Protein AF-A0A2G6MRF0-F1 (afdb_monomer_lite)

pLDDT: mean 85.62, std 12.78, range [35.78, 98.12]

Radius of gyration: 29.34 Å; chains: 1; bounding box: 71×37×91 Å

Structure (mmCIF, N/CA/C/O backbone):
data_AF-A0A2G6MRF0-F1
#
_entry.id   AF-A0A2G6MRF0-F1
#
loop_
_atom_site.group_PDB
_atom_site.id
_atom_site.type_symbol
_atom_site.label_atom_id
_atom_site.label_alt_id
_atom_site.label_comp_id
_atom_site.label_asym_id
_atom_site.label_entity_id
_atom_site.label_seq_id
_atom_site.pdbx_PDB_ins_code
_atom_site.Cartn_x
_atom_site.Cartn_y
_atom_site.Cartn_z
_atom_site.occupancy
_atom_site.B_iso_or_equiv
_atom_site.auth_seq_id
_atom_site.auth_comp_id
_atom_site.auth_asym_id
_atom_site.auth_atom_id
_atom_site.pdbx_PDB_model_num
ATOM 1 N N . MET A 1 1 ? -22.366 -4.037 50.454 1.00 80.75 1 MET A N 1
ATOM 2 C CA . MET A 1 1 ? -21.322 -3.263 49.737 1.00 80.75 1 MET A CA 1
ATOM 3 C C . MET A 1 1 ? -21.565 -3.402 48.239 1.00 80.75 1 MET A C 1
ATOM 5 O O . MET A 1 1 ? -22.188 -4.383 47.848 1.00 80.75 1 MET A O 1
ATOM 9 N N . ALA A 1 2 ? -21.132 -2.447 47.416 1.00 81.25 2 ALA A N 1
ATOM 10 C CA . ALA A 1 2 ? -21.291 -2.509 45.959 1.00 81.25 2 ALA A CA 1
ATOM 11 C C . ALA A 1 2 ? -20.055 -3.117 45.277 1.00 81.25 2 ALA A C 1
ATOM 13 O O . ALA A 1 2 ? -18.921 -2.889 45.701 1.00 81.25 2 ALA A O 1
ATOM 14 N N . GLN A 1 3 ? -20.247 -3.827 44.166 1.00 82.31 3 GLN A N 1
ATOM 15 C CA . GLN A 1 3 ? -19.133 -4.134 43.271 1.00 82.31 3 GLN A CA 1
ATOM 16 C C . GLN A 1 3 ? -18.572 -2.823 42.686 1.00 82.31 3 GLN A C 1
ATOM 18 O O . GLN A 1 3 ? -19.332 -1.921 42.335 1.00 82.31 3 GLN A O 1
ATOM 23 N N . THR A 1 4 ? -17.248 -2.707 42.548 1.00 79.94 4 THR A N 1
ATOM 24 C CA . THR A 1 4 ? -16.567 -1.466 42.114 1.00 79.94 4 THR A CA 1
ATOM 25 C C . THR A 1 4 ? -16.977 -0.978 40.716 1.00 79.94 4 THR A C 1
ATOM 27 O O . THR A 1 4 ? -16.799 0.199 40.388 1.00 79.94 4 THR A O 1
ATOM 30 N N . THR A 1 5 ? -17.547 -1.871 39.903 1.00 76.94 5 THR A N 1
ATOM 31 C CA . THR A 1 5 ? -18.027 -1.649 38.531 1.00 76.94 5 THR A CA 1
ATOM 32 C C . THR A 1 5 ? -19.555 -1.531 38.420 1.00 76.94 5 THR A C 1
ATOM 34 O O . THR A 1 5 ? -20.075 -1.478 37.306 1.00 76.94 5 THR A O 1
ATOM 37 N N . GLN A 1 6 ? -20.288 -1.494 39.539 1.00 82.50 6 GLN A N 1
ATOM 38 C CA . GLN A 1 6 ? -21.752 -1.578 39.549 1.00 82.50 6 GLN A CA 1
ATOM 39 C C . GLN A 1 6 ? -22.461 -0.351 38.942 1.00 82.50 6 GLN A C 1
ATOM 41 O O . GLN A 1 6 ? -21.923 0.759 38.877 1.00 82.50 6 GLN A O 1
ATOM 46 N N . ASN A 1 7 ? -23.707 -0.549 38.504 1.00 80.06 7 ASN A N 1
ATOM 47 C CA . ASN A 1 7 ? -24.605 0.513 38.061 1.00 80.06 7 ASN A CA 1
ATOM 48 C C . ASN A 1 7 ? -24.954 1.482 39.184 1.00 80.06 7 ASN A C 1
ATOM 50 O O . ASN A 1 7 ? -25.578 1.077 40.160 1.00 80.06 7 ASN A O 1
ATOM 54 N N . LYS A 1 8 ? -24.722 2.779 38.978 1.00 79.06 8 LYS A N 1
ATOM 55 C CA . LYS A 1 8 ? -25.188 3.808 39.907 1.00 79.06 8 LYS A CA 1
ATOM 56 C C . LYS A 1 8 ? -26.718 3.891 40.056 1.00 79.06 8 LYS A C 1
ATOM 58 O O . LYS A 1 8 ? -27.199 4.011 41.176 1.00 79.06 8 LYS A O 1
ATOM 63 N N . THR A 1 9 ? -27.488 3.838 38.971 1.00 80.50 9 THR A N 1
ATOM 64 C CA . THR A 1 9 ? -28.957 3.960 38.997 1.00 80.50 9 THR A CA 1
ATOM 65 C C . THR A 1 9 ? -29.615 2.781 39.714 1.00 80.50 9 THR A C 1
ATOM 67 O O . THR A 1 9 ? -30.366 3.003 40.657 1.00 80.50 9 THR A O 1
ATOM 70 N N . GLU A 1 10 ? -29.290 1.539 39.337 1.00 83.31 10 GLU A N 1
ATOM 71 C CA . GLU A 1 10 ? -29.792 0.346 40.044 1.00 83.31 10 GLU A CA 1
ATOM 72 C C . GLU A 1 10 ? -29.285 0.311 41.488 1.00 83.31 10 GLU A C 1
ATOM 74 O O . GLU A 1 10 ? -30.055 0.017 42.394 1.00 83.31 10 GLU A O 1
ATOM 79 N N . TYR A 1 11 ? -28.020 0.668 41.745 1.00 86.31 11 TYR A N 1
ATOM 80 C CA . TYR A 1 11 ? -27.512 0.729 43.115 1.00 86.31 11 TYR A CA 1
ATOM 81 C C . TYR A 1 11 ? -28.286 1.738 43.971 1.00 86.31 11 TYR A C 1
ATOM 83 O O . TYR A 1 11 ? -28.600 1.446 45.121 1.00 86.31 11 TYR A O 1
ATOM 91 N N . ASN A 1 12 ? -28.654 2.895 43.414 1.00 85.69 12 ASN A N 1
ATOM 92 C CA . ASN A 1 12 ? -29.485 3.874 44.111 1.00 85.69 12 ASN A CA 1
ATOM 93 C C . ASN A 1 12 ? -30.902 3.346 44.382 1.00 85.69 12 ASN A C 1
ATOM 95 O O . ASN A 1 12 ? -31.426 3.586 45.467 1.00 85.69 12 ASN A O 1
ATOM 99 N N . GLN A 1 13 ? -31.496 2.604 43.442 1.00 88.12 13 GLN A N 1
ATOM 100 C CA . GLN A 1 13 ? -32.795 1.948 43.640 1.00 88.12 13 GLN A CA 1
ATOM 101 C C . GLN A 1 13 ? -32.721 0.893 44.754 1.00 88.12 13 GLN A C 1
ATOM 103 O O . GLN A 1 13 ? -33.554 0.896 45.658 1.00 88.12 13 GLN A O 1
ATOM 108 N N . ILE A 1 14 ? -31.681 0.053 44.750 1.00 88.31 14 ILE A N 1
ATOM 109 C CA . ILE A 1 14 ? -31.435 -0.948 45.800 1.00 88.31 14 ILE A CA 1
ATOM 110 C C . ILE A 1 14 ? -31.201 -0.258 47.147 1.00 88.31 14 ILE A C 1
ATOM 112 O O . ILE A 1 14 ? -31.786 -0.652 48.149 1.00 88.31 14 ILE A O 1
ATOM 116 N N . LYS A 1 15 ? -30.404 0.816 47.180 1.00 88.31 15 LYS A N 1
ATOM 117 C CA . LYS A 1 15 ? -30.151 1.600 48.396 1.00 88.31 15 LYS A CA 1
ATOM 118 C C . LYS A 1 15 ? -31.444 2.189 48.968 1.00 88.31 15 LYS A C 1
ATOM 120 O O . LYS A 1 15 ? -31.650 2.114 50.176 1.00 88.31 15 LYS A O 1
ATOM 125 N N . GLN A 1 16 ? -32.314 2.746 48.122 1.00 88.25 16 GLN A N 1
ATOM 126 C CA . GLN A 1 16 ? -33.627 3.247 48.544 1.00 88.25 16 GLN A CA 1
ATOM 127 C C . GLN A 1 16 ? -34.527 2.124 49.066 1.00 88.25 16 GLN A C 1
ATOM 129 O O . GLN A 1 16 ? -35.199 2.305 50.079 1.00 88.25 16 GLN A O 1
ATOM 134 N N . TRP A 1 17 ? -34.526 0.965 48.405 1.00 90.88 17 TRP A N 1
ATOM 135 C CA . TRP A 1 17 ? -35.289 -0.196 48.851 1.00 90.88 17 TRP A CA 1
ATOM 136 C C . TRP A 1 17 ? -34.796 -0.718 50.209 1.00 90.88 17 TRP A C 1
ATOM 138 O O . TRP A 1 17 ? -35.616 -0.938 51.098 1.00 90.88 17 TRP A O 1
ATOM 148 N N . CYS A 1 18 ? -33.478 -0.838 50.408 1.00 88.81 18 CYS A N 1
ATOM 149 C CA . CYS A 1 18 ? -32.883 -1.251 51.682 1.00 88.81 18 CYS A CA 1
ATOM 150 C C . CYS A 1 18 ? -33.215 -0.270 52.810 1.00 88.81 18 CYS A C 1
ATOM 152 O O . CYS A 1 18 ? -33.552 -0.710 53.902 1.00 88.81 18 CYS A O 1
ATOM 154 N N . GLY A 1 19 ? -33.188 1.040 52.542 1.00 85.81 19 GLY A N 1
ATOM 155 C CA . GLY A 1 19 ? -33.570 2.046 53.537 1.00 85.81 19 GLY A CA 1
ATOM 156 C C . GLY A 1 19 ? -35.026 1.930 53.997 1.00 85.81 19 GLY A C 1
ATOM 157 O O . GLY A 1 19 ? -35.323 2.258 55.134 1.00 85.81 19 GLY A O 1
ATOM 158 N N . LYS A 1 20 ? -35.926 1.430 53.138 1.00 89.38 20 LYS A N 1
ATOM 159 C CA . LYS A 1 20 ? -37.345 1.234 53.477 1.00 89.38 20 LYS A CA 1
ATOM 160 C C . LYS A 1 20 ? -37.653 -0.125 54.110 1.00 89.38 20 LYS A C 1
ATOM 162 O O . LYS A 1 20 ? -38.569 -0.209 54.915 1.00 89.38 20 LYS A O 1
ATOM 167 N N . ASN A 1 21 ? -36.948 -1.185 53.711 1.00 91.25 21 ASN A N 1
ATOM 168 C CA . ASN A 1 21 ? -37.336 -2.569 54.028 1.00 91.25 21 ASN A CA 1
ATOM 169 C C . ASN A 1 21 ? -36.324 -3.315 54.910 1.00 91.25 21 ASN A C 1
ATOM 171 O O . ASN A 1 21 ? -36.621 -4.405 55.389 1.00 91.25 21 ASN A O 1
ATOM 175 N N . ALA A 1 22 ? -35.114 -2.781 55.092 1.00 84.19 22 ALA A N 1
ATOM 176 C CA . ALA A 1 22 ? -34.020 -3.496 55.743 1.00 84.19 22 ALA A CA 1
ATOM 177 C C . ALA A 1 22 ? -33.037 -2.532 56.438 1.00 84.19 22 ALA A C 1
ATOM 179 O O . ALA A 1 22 ? -31.822 -2.593 56.240 1.00 84.19 22 ALA A O 1
ATOM 180 N N . GLU A 1 23 ? -33.583 -1.631 57.257 1.00 81.94 23 GLU A N 1
ATOM 181 C CA . GLU A 1 23 ? -32.878 -0.497 57.882 1.00 81.94 23 GLU A CA 1
ATOM 182 C C . GLU A 1 23 ? -31.715 -0.912 58.809 1.00 81.94 23 GLU A C 1
ATOM 184 O O . GLU A 1 23 ? -30.777 -0.152 59.036 1.00 81.94 23 GLU A O 1
ATOM 189 N N . HIS A 1 24 ? -31.718 -2.162 59.282 1.00 87.25 24 HIS A N 1
ATOM 190 C CA . HIS A 1 24 ? -30.654 -2.742 60.103 1.00 87.25 24 HIS A CA 1
ATOM 191 C C . HIS A 1 24 ? -29.347 -3.018 59.329 1.00 87.25 24 HIS A C 1
ATOM 193 O O . HIS A 1 24 ? -28.304 -3.238 59.952 1.00 87.25 24 HIS A O 1
ATOM 199 N N . TYR A 1 25 ? -29.351 -2.987 57.989 1.00 82.94 25 TYR A N 1
ATOM 200 C CA . TYR A 1 25 ? -28.137 -3.153 57.185 1.00 82.94 25 TYR A CA 1
ATOM 201 C C . TYR A 1 25 ? -27.464 -1.816 56.849 1.00 82.94 25 TYR A C 1
ATOM 203 O O . TYR A 1 25 ? -28.050 -0.926 56.234 1.00 82.94 25 TYR A O 1
ATOM 211 N N . LYS A 1 26 ? -26.162 -1.705 57.144 1.00 83.75 26 LYS A N 1
ATOM 212 C CA . LYS A 1 26 ? -25.333 -0.570 56.705 1.00 83.75 26 LYS A CA 1
ATOM 213 C C . LYS A 1 26 ? -24.953 -0.705 55.226 1.00 83.75 26 LYS A C 1
ATOM 215 O O . LYS A 1 26 ? -24.303 -1.669 54.816 1.00 83.75 26 LYS A O 1
ATOM 220 N N . VAL A 1 27 ? -25.314 0.296 54.424 1.00 82.62 27 VAL A N 1
ATOM 221 C CA . VAL A 1 27 ? -25.057 0.332 52.975 1.00 82.62 27 VAL A CA 1
ATOM 222 C C . VAL A 1 27 ? -23.840 1.210 52.662 1.00 82.62 27 VAL A C 1
ATOM 224 O O . VAL A 1 27 ? -23.857 2.413 52.905 1.00 82.62 27 VAL A O 1
ATOM 227 N N . PHE A 1 28 ? -22.798 0.619 52.067 1.00 81.19 28 PHE A N 1
ATOM 228 C CA . PHE A 1 28 ? -21.562 1.309 51.669 1.00 81.19 28 PHE A CA 1
ATOM 229 C C . PHE A 1 28 ? -21.437 1.402 50.144 1.00 81.19 28 PHE A C 1
ATOM 231 O O . PHE A 1 28 ? -21.399 0.370 49.466 1.00 81.19 28 PHE A O 1
ATOM 238 N N . ASP A 1 29 ? -21.355 2.633 49.621 1.00 80.56 29 ASP A N 1
ATOM 239 C CA . ASP A 1 29 ? -21.088 2.917 48.204 1.00 80.56 29 ASP A CA 1
ATOM 240 C C . ASP A 1 29 ? -19.591 2.782 47.915 1.00 80.56 29 ASP A C 1
ATOM 242 O O . ASP A 1 29 ? -18.801 3.694 48.141 1.00 80.56 29 ASP A O 1
ATOM 246 N N . THR A 1 30 ? -19.213 1.603 47.437 1.00 82.94 30 THR A N 1
ATOM 247 C CA . THR A 1 30 ? -17.837 1.231 47.088 1.00 82.94 30 THR A CA 1
ATOM 248 C C . THR A 1 30 ? -17.594 1.273 45.574 1.00 82.94 30 THR A C 1
ATOM 250 O O . THR A 1 30 ? -16.628 0.687 45.081 1.00 82.94 30 THR A O 1
ATOM 253 N N . ILE A 1 31 ? -18.456 1.954 44.804 1.00 78.62 31 ILE A N 1
ATOM 254 C CA . ILE A 1 31 ? -18.262 2.137 43.358 1.00 78.62 31 ILE A CA 1
ATOM 255 C C . ILE A 1 31 ? -17.091 3.101 43.129 1.00 78.62 31 ILE A C 1
ATOM 257 O O . ILE A 1 31 ? -17.087 4.224 43.633 1.00 78.62 31 ILE A O 1
ATOM 261 N N . CYS A 1 32 ? -16.109 2.687 42.325 1.00 76.88 32 CYS A N 1
ATOM 262 C CA . CYS A 1 32 ? -14.909 3.485 42.073 1.00 76.88 32 CYS A CA 1
ATOM 263 C C . CYS A 1 32 ? -15.241 4.815 41.362 1.00 76.88 32 CYS A C 1
ATOM 265 O O . CYS A 1 32 ? -16.095 4.872 40.471 1.00 76.88 32 CYS A O 1
ATOM 267 N N . GLY A 1 33 ? -14.527 5.894 41.708 1.00 75.88 33 GLY A N 1
ATOM 268 C CA . GLY A 1 33 ? -14.699 7.209 41.078 1.00 75.88 33 GLY A CA 1
ATOM 269 C C . GLY A 1 33 ? -14.462 7.195 39.562 1.00 75.88 33 GLY A C 1
ATOM 270 O O . GLY A 1 33 ? -15.184 7.861 38.821 1.00 75.88 33 GLY A O 1
ATOM 271 N N . SER A 1 34 ? -13.523 6.373 39.081 1.00 76.69 34 SER A N 1
ATOM 272 C CA . SER A 1 34 ? -13.255 6.202 37.646 1.00 76.69 34 SER A CA 1
ATOM 273 C C . SER A 1 34 ? -14.422 5.532 36.911 1.00 76.69 34 SER A C 1
ATOM 275 O O . SER A 1 34 ? -14.795 5.971 35.822 1.00 76.69 34 SER A O 1
ATOM 277 N N . THR A 1 35 ? -15.060 4.534 37.532 1.00 79.62 35 THR A N 1
ATOM 278 C CA . THR A 1 35 ? -16.295 3.912 37.035 1.00 79.62 35 THR A CA 1
ATOM 279 C C . THR A 1 35 ? -17.408 4.953 36.933 1.00 79.62 35 THR A C 1
ATOM 281 O O . THR A 1 35 ? -18.075 5.049 35.904 1.00 79.62 35 THR A O 1
ATOM 284 N N . ARG A 1 36 ? -17.589 5.775 37.976 1.00 78.31 36 ARG A N 1
ATOM 285 C CA . ARG A 1 36 ? -18.617 6.826 38.009 1.00 78.31 36 ARG A CA 1
ATOM 286 C C . ARG A 1 36 ? -18.421 7.841 36.887 1.00 78.31 36 ARG A C 1
ATOM 288 O O . ARG A 1 36 ? -19.379 8.142 36.184 1.00 78.31 36 ARG A O 1
ATOM 295 N N . LYS A 1 37 ? -17.188 8.319 36.699 1.00 84.88 37 LYS A N 1
ATOM 296 C CA . LYS A 1 37 ? -16.845 9.284 35.650 1.00 84.88 37 LYS A CA 1
ATOM 297 C C . LYS A 1 37 ? -17.154 8.731 34.255 1.00 84.88 37 LYS A C 1
ATOM 299 O O . LYS A 1 37 ? -17.881 9.373 33.509 1.00 84.88 37 LYS A O 1
ATOM 304 N N . ARG A 1 38 ? -16.731 7.497 33.953 1.00 86.38 38 ARG A N 1
ATOM 305 C CA . ARG A 1 38 ? -17.010 6.848 32.657 1.00 86.38 38 ARG A CA 1
ATOM 306 C C . ARG A 1 38 ? -18.493 6.591 32.405 1.00 86.38 38 ARG A C 1
ATOM 308 O O . ARG A 1 38 ? -18.942 6.715 31.269 1.00 86.38 38 ARG A O 1
ATOM 315 N N . GLN A 1 39 ? -19.262 6.231 33.438 1.00 88.81 39 GLN A N 1
ATOM 316 C CA . GLN A 1 39 ? -20.717 6.090 33.308 1.00 88.81 39 GLN A CA 1
ATOM 317 C C . GLN A 1 39 ? -21.369 7.440 32.976 1.00 88.81 39 GLN A C 1
ATOM 319 O O . GLN A 1 39 ? -22.227 7.490 32.099 1.00 88.81 39 GLN A O 1
ATOM 324 N N . THR A 1 40 ? -20.945 8.533 33.619 1.00 90.25 40 THR A N 1
ATOM 325 C CA . THR A 1 40 ? -21.426 9.883 33.285 1.00 90.25 40 THR A CA 1
ATOM 326 C C . THR A 1 40 ? -21.048 10.272 31.855 1.00 90.25 40 THR A C 1
ATOM 328 O O . THR A 1 40 ? -21.933 10.611 31.077 1.00 90.25 40 THR A O 1
ATOM 331 N N . GLU A 1 41 ? -19.776 10.125 31.473 1.00 91.81 41 G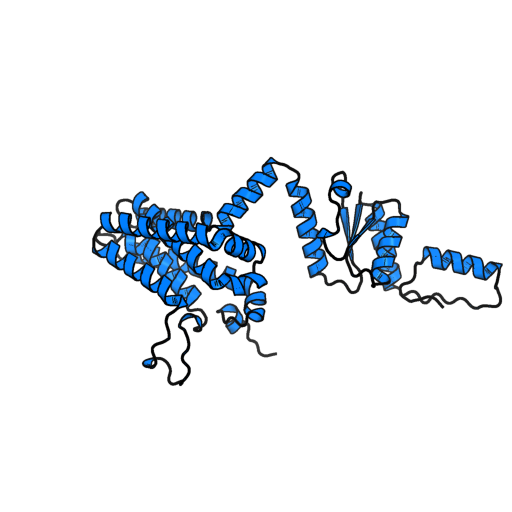LU A N 1
ATOM 332 C CA . GLU A 1 41 ? -19.285 10.425 30.117 1.00 91.81 41 GLU A CA 1
ATOM 333 C C . GLU A 1 41 ? -20.020 9.607 29.046 1.00 91.81 41 GLU A C 1
ATOM 335 O O . GLU A 1 41 ? -20.396 10.138 28.008 1.00 91.81 41 GLU A O 1
ATOM 340 N N . THR A 1 42 ? -20.289 8.324 29.306 1.00 93.94 42 THR A N 1
ATOM 341 C CA . THR A 1 42 ? -21.032 7.460 28.372 1.00 93.94 42 THR A CA 1
ATOM 342 C C . THR A 1 42 ? -22.487 7.892 28.237 1.00 93.94 42 THR A C 1
ATOM 344 O O . THR A 1 42 ? -23.039 7.850 27.140 1.00 93.94 42 THR A O 1
ATOM 347 N N . ARG A 1 43 ? -23.113 8.338 29.332 1.00 94.44 43 ARG A N 1
ATOM 348 C CA . ARG A 1 43 ? -24.476 8.878 29.298 1.00 94.44 43 ARG A CA 1
ATOM 349 C C . ARG A 1 43 ? -24.535 10.167 28.480 1.00 94.44 43 ARG A C 1
ATOM 351 O O . ARG A 1 43 ? -25.416 10.312 27.642 1.00 94.44 43 ARG A O 1
ATOM 358 N N . GLU A 1 44 ? -23.594 11.080 28.704 1.00 95.19 44 GLU A N 1
ATOM 359 C CA . GLU A 1 44 ? -23.491 12.330 27.944 1.00 95.19 44 GLU A CA 1
ATOM 360 C C . GLU A 1 44 ? -23.197 12.075 26.465 1.00 95.19 44 GLU A C 1
ATOM 362 O O . GLU A 1 44 ? -23.781 12.730 25.604 1.00 95.19 44 GLU A O 1
ATOM 367 N N . LEU A 1 45 ? -22.329 11.104 26.164 1.00 95.25 45 LEU A N 1
ATOM 368 C CA . LEU A 1 45 ? -22.051 10.672 24.798 1.00 95.25 45 LEU A CA 1
ATOM 369 C C . LEU A 1 45 ? -23.327 10.156 24.124 1.00 95.25 45 LEU A C 1
ATOM 371 O O . LEU A 1 45 ? -23.611 10.553 23.000 1.00 95.25 45 LEU A O 1
ATOM 375 N N . ALA A 1 46 ? -24.115 9.330 24.814 1.00 95.69 46 ALA A N 1
ATOM 376 C CA . ALA A 1 46 ? -25.356 8.786 24.272 1.00 95.69 46 ALA A CA 1
ATOM 377 C C . ALA A 1 46 ? -26.428 9.843 24.004 1.00 95.69 46 ALA A C 1
ATOM 379 O O . ALA A 1 46 ? -27.118 9.757 22.998 1.00 95.69 46 ALA A O 1
ATOM 380 N N . LEU A 1 47 ? -26.523 10.874 24.840 1.00 94.75 47 LEU A N 1
ATOM 381 C CA . LEU A 1 47 ? -27.482 11.965 24.638 1.00 94.75 47 LEU A CA 1
ATOM 382 C C . LEU A 1 47 ? -27.090 12.930 23.506 1.00 94.75 47 LEU A C 1
ATOM 384 O O . LEU A 1 47 ? -27.937 13.676 23.027 1.00 94.75 47 LEU A O 1
ATOM 388 N N . LYS A 1 48 ? -25.816 12.948 23.094 1.00 96.06 48 LYS A N 1
ATOM 389 C CA . LYS A 1 48 ? -25.295 13.817 22.021 1.00 96.06 48 LYS A CA 1
ATOM 390 C C . LYS A 1 48 ? -25.223 13.134 20.652 1.00 96.06 48 LYS A C 1
ATOM 392 O O . LYS A 1 48 ? -24.789 13.768 19.696 1.00 96.06 48 LYS A O 1
ATOM 397 N N . ASN A 1 49 ? -25.557 11.848 20.565 1.00 96.25 49 ASN A N 1
ATOM 398 C CA . ASN A 1 49 ? -25.407 11.047 19.353 1.00 96.25 49 ASN A CA 1
ATOM 399 C C . ASN A 1 49 ? -26.688 10.268 19.057 1.00 96.25 49 ASN A C 1
ATOM 401 O O . ASN A 1 49 ? -27.428 9.919 19.970 1.00 96.25 49 ASN A O 1
ATOM 405 N N . ASP A 1 50 ? -26.897 9.936 17.786 1.00 94.69 50 ASP A N 1
ATOM 406 C CA . ASP A 1 50 ? -28.058 9.163 17.332 1.00 94.69 50 ASP A CA 1
ATOM 407 C C . ASP A 1 50 ? -27.887 7.662 17.610 1.00 94.69 50 ASP A C 1
ATOM 409 O O . ASP A 1 50 ? -28.861 6.917 17.667 1.00 94.69 50 ASP A O 1
ATOM 413 N N . ALA A 1 51 ? -26.644 7.206 17.790 1.00 94.94 51 ALA A N 1
ATOM 414 C CA . ALA A 1 51 ? -26.309 5.852 18.213 1.00 94.94 51 ALA A CA 1
ATOM 415 C C . ALA A 1 51 ? -25.005 5.831 19.023 1.00 94.94 51 ALA A C 1
ATOM 417 O O . ALA A 1 51 ? -24.136 6.693 18.861 1.00 94.94 51 ALA A O 1
ATOM 418 N N . VAL A 1 52 ? -24.835 4.813 19.870 1.00 96.06 52 VAL A N 1
ATOM 419 C CA . VAL A 1 52 ? -23.594 4.568 20.616 1.00 96.06 52 VAL A CA 1
ATOM 420 C C . VAL A 1 52 ? -23.107 3.142 20.427 1.00 96.06 52 VAL A C 1
ATOM 422 O O . VAL A 1 52 ? -23.857 2.185 20.588 1.00 96.06 52 VAL A O 1
ATOM 425 N N . ILE A 1 53 ? -21.815 2.996 20.160 1.00 96.31 53 ILE A N 1
ATOM 426 C CA . ILE A 1 53 ? -21.116 1.716 20.102 1.00 96.31 53 ILE A CA 1
ATOM 427 C C . ILE A 1 53 ? -20.201 1.613 21.326 1.00 96.31 53 ILE A C 1
ATOM 429 O O . ILE A 1 53 ? -19.376 2.489 21.585 1.00 96.31 53 ILE A O 1
ATOM 433 N N . VAL A 1 54 ? -20.347 0.531 22.085 1.00 95.94 54 VAL A N 1
ATOM 434 C CA . VAL A 1 54 ? -19.553 0.208 23.270 1.00 95.94 54 VAL A CA 1
ATOM 435 C C . VAL A 1 54 ? -18.692 -1.013 22.970 1.00 95.94 54 VAL A C 1
ATOM 437 O O . VAL A 1 54 ? -19.204 -2.123 22.822 1.00 95.94 54 VAL A O 1
ATOM 440 N N . VAL A 1 55 ? -17.377 -0.807 22.903 1.00 95.06 55 VAL A N 1
ATOM 441 C CA . VAL A 1 55 ? -16.413 -1.832 22.486 1.00 95.06 55 VAL A CA 1
ATOM 442 C C . VAL A 1 55 ? -15.768 -2.532 23.683 1.00 95.06 55 VAL A C 1
ATOM 444 O O . VAL A 1 55 ? -15.197 -1.902 24.587 1.00 95.06 55 VAL A O 1
ATOM 447 N N . GLY A 1 56 ? -15.798 -3.861 23.671 1.00 92.50 56 GLY A N 1
ATOM 448 C CA . GLY A 1 56 ? -15.013 -4.705 24.567 1.00 92.50 56 GLY A CA 1
ATOM 449 C C . GLY A 1 56 ? -15.720 -5.995 24.966 1.00 92.50 56 GLY A C 1
ATOM 450 O O . GLY A 1 56 ? -16.910 -6.168 24.728 1.00 92.50 56 GLY A O 1
ATOM 451 N N . GLY A 1 57 ? -14.984 -6.870 25.652 1.00 90.50 57 GLY A N 1
ATOM 452 C CA . GLY A 1 57 ? -15.441 -8.220 25.984 1.00 90.50 57 GLY A CA 1
ATOM 453 C C . GLY A 1 57 ? -16.816 -8.281 26.662 1.00 90.50 57 GLY A C 1
ATOM 454 O O . GLY A 1 57 ? -17.083 -7.527 27.604 1.00 90.50 57 GLY A O 1
ATOM 455 N N . ARG A 1 58 ? -17.670 -9.222 26.251 1.00 87.94 58 ARG A N 1
ATOM 456 C CA . ARG A 1 58 ? -19.003 -9.464 26.832 1.00 87.94 58 ARG A CA 1
ATOM 457 C C . ARG A 1 58 ? -18.944 -9.903 28.293 1.00 87.94 58 ARG A C 1
ATOM 459 O O . ARG A 1 58 ? -19.856 -9.619 29.066 1.00 87.94 58 ARG A O 1
ATOM 466 N N . GLN A 1 59 ? -17.838 -10.529 28.689 1.00 86.12 59 GLN A N 1
ATOM 467 C CA . GLN A 1 59 ? -17.567 -10.919 30.075 1.00 86.12 59 GLN A CA 1
ATOM 468 C C . GLN A 1 59 ? -17.094 -9.746 30.954 1.00 86.12 59 GLN A C 1
ATOM 470 O O . GLN A 1 59 ? -17.064 -9.861 32.180 1.00 86.12 59 GLN A O 1
ATOM 475 N N . SER A 1 60 ? -16.755 -8.592 30.366 1.00 86.31 60 SER A N 1
ATOM 476 C CA . SER A 1 60 ? -16.343 -7.415 31.131 1.00 86.31 60 SER A CA 1
ATOM 477 C C . SER A 1 60 ? -17.552 -6.747 31.777 1.00 86.31 60 SER A C 1
ATOM 479 O O . SER A 1 60 ? -18.338 -6.059 31.121 1.00 86.31 60 SER A O 1
ATOM 481 N N . GLY A 1 61 ? -17.662 -6.888 33.101 1.00 83.44 61 GLY A N 1
ATOM 482 C CA . GLY A 1 61 ? -18.708 -6.228 33.883 1.00 83.44 61 GLY A CA 1
ATOM 483 C C . GLY A 1 61 ? -18.730 -4.709 33.677 1.00 83.44 61 GLY A C 1
ATOM 484 O O . GLY A 1 61 ? -19.807 -4.129 33.576 1.00 83.44 61 GLY A O 1
ATOM 485 N N . ASN A 1 62 ? -17.562 -4.072 33.521 1.00 85.69 62 ASN A N 1
ATOM 486 C CA . ASN A 1 62 ? -17.482 -2.639 33.235 1.00 85.69 62 ASN A CA 1
ATOM 487 C C . ASN A 1 62 ? -18.020 -2.302 31.836 1.00 85.69 62 ASN A C 1
ATOM 489 O O . ASN A 1 62 ? -18.816 -1.381 31.707 1.00 85.69 62 ASN A O 1
ATOM 493 N N . THR A 1 63 ? -17.616 -3.034 30.792 1.00 90.31 63 THR A N 1
ATOM 494 C CA . THR A 1 63 ? -18.085 -2.775 29.417 1.00 90.31 63 THR A CA 1
ATOM 495 C C . THR A 1 63 ? -19.592 -2.987 29.299 1.00 90.31 63 THR A C 1
ATOM 497 O O . THR A 1 63 ? -20.299 -2.105 28.812 1.00 90.31 63 THR A O 1
ATOM 500 N N . ARG A 1 64 ? -20.102 -4.096 29.854 1.00 90.62 64 ARG A N 1
ATOM 501 C CA . ARG A 1 64 ? -21.544 -4.378 29.911 1.00 90.62 64 ARG A CA 1
ATOM 502 C C . ARG A 1 64 ? -22.300 -3.254 30.614 1.00 90.62 64 ARG A C 1
ATOM 504 O O . ARG A 1 64 ? -23.383 -2.860 30.191 1.00 90.62 64 ARG A O 1
ATOM 511 N N . ARG A 1 65 ? -21.710 -2.704 31.675 1.00 89.94 65 ARG A N 1
ATOM 512 C CA . ARG A 1 65 ? -22.300 -1.602 32.425 1.00 89.94 65 ARG A CA 1
ATOM 513 C C . ARG A 1 65 ? -22.355 -0.303 31.622 1.00 89.94 65 ARG A C 1
ATOM 515 O O . ARG A 1 65 ? -23.370 0.381 31.690 1.00 89.94 65 ARG A O 1
ATOM 522 N N . LEU A 1 66 ? -21.321 0.024 30.846 1.00 93.56 66 LEU A N 1
ATOM 523 C CA . LEU A 1 66 ? -21.347 1.181 29.940 1.00 93.56 66 LEU A CA 1
ATOM 524 C C . LEU A 1 66 ? -22.442 1.028 28.873 1.00 93.56 66 LEU A C 1
ATOM 526 O O . LEU A 1 66 ? -23.214 1.962 28.670 1.00 93.56 66 LEU A O 1
ATOM 530 N N . ALA A 1 67 ? -22.581 -0.161 28.279 1.00 93.56 67 ALA A N 1
ATOM 531 C CA . ALA A 1 67 ? -23.651 -0.455 27.323 1.00 93.56 67 ALA A CA 1
ATOM 532 C C . ALA A 1 67 ? -25.049 -0.297 27.942 1.00 93.56 67 ALA A C 1
ATOM 534 O O . ALA A 1 67 ? -25.917 0.344 27.356 1.00 93.56 67 ALA A O 1
ATOM 535 N N . GLN A 1 68 ? -25.250 -0.793 29.167 1.00 92.69 68 GLN A N 1
ATOM 536 C CA . GLN A 1 68 ? -26.501 -0.594 29.905 1.00 92.69 68 GLN A CA 1
ATOM 537 C C . GLN A 1 68 ? -26.772 0.887 30.213 1.00 92.69 68 GLN A C 1
ATOM 539 O O . GLN A 1 68 ? -27.915 1.327 30.120 1.00 92.69 68 GLN A O 1
ATOM 544 N N . VAL A 1 69 ? -25.750 1.669 30.584 1.00 93.31 69 VAL A N 1
ATOM 545 C CA . VAL A 1 69 ? -25.905 3.118 30.814 1.00 93.31 69 VAL A CA 1
ATOM 546 C C . VAL A 1 69 ? -26.313 3.843 29.534 1.00 93.31 69 VAL A C 1
ATOM 548 O O . VAL A 1 69 ? -27.191 4.700 29.603 1.00 93.31 69 VAL A O 1
ATOM 551 N N . ALA A 1 70 ? -25.714 3.499 28.391 1.00 94.50 70 ALA A N 1
ATOM 552 C CA . ALA A 1 70 ? -26.097 4.061 27.100 1.00 94.50 70 ALA A CA 1
ATOM 553 C C . ALA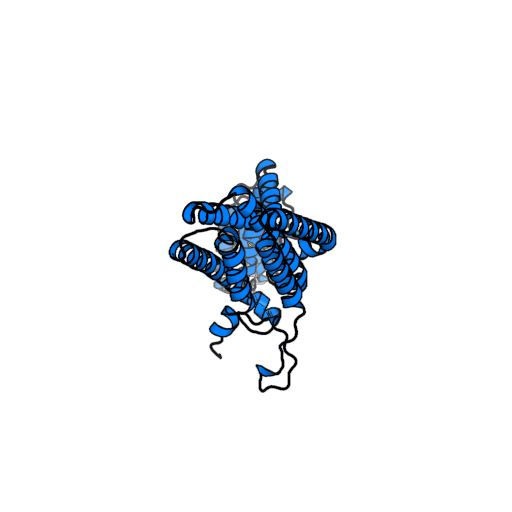 A 1 70 ? -27.547 3.689 26.747 1.00 94.50 70 ALA A C 1
ATOM 555 O O . ALA A 1 70 ? -28.354 4.577 26.491 1.00 94.50 70 ALA A O 1
ATOM 556 N N . ALA A 1 71 ? -27.925 2.412 26.861 1.00 92.62 71 ALA A N 1
ATOM 557 C CA . ALA A 1 71 ? -29.287 1.950 26.569 1.00 92.62 71 ALA A CA 1
ATOM 558 C C . ALA A 1 71 ? -30.367 2.619 27.449 1.00 92.62 71 ALA A C 1
ATOM 560 O O . ALA A 1 71 ? -31.480 2.866 26.993 1.00 92.62 71 ALA A O 1
ATOM 561 N N . GLN A 1 72 ? -30.040 2.982 28.698 1.00 93.06 72 GLN A N 1
ATOM 562 C CA . GLN A 1 72 ? -30.943 3.711 29.607 1.00 93.06 72 GLN A CA 1
ATOM 563 C C . GLN A 1 72 ? -31.282 5.140 29.152 1.00 93.06 72 GLN A C 1
ATOM 565 O O . GLN A 1 72 ? -32.128 5.780 29.772 1.00 93.06 72 GLN A O 1
ATOM 570 N N . THR A 1 73 ? -30.611 5.666 28.126 1.00 92.06 73 THR A N 1
ATOM 571 C CA . THR A 1 73 ? -30.917 6.984 27.543 1.00 92.06 73 THR A CA 1
ATOM 572 C C . THR A 1 73 ? -31.930 6.918 26.401 1.00 92.06 73 THR A C 1
ATOM 574 O O . THR A 1 73 ? -32.276 7.957 25.857 1.00 92.06 73 THR A O 1
ATOM 577 N N . HIS A 1 74 ? -32.415 5.719 26.051 1.00 90.31 74 HIS A N 1
ATOM 578 C CA . HIS A 1 74 ? -33.237 5.444 24.865 1.00 90.31 74 HIS A CA 1
ATOM 579 C C . HIS A 1 74 ? -32.536 5.691 23.516 1.00 90.31 74 HIS A C 1
ATOM 581 O O . HIS A 1 74 ? -33.149 5.487 22.472 1.00 90.31 74 HIS A O 1
ATOM 587 N N . THR A 1 75 ? -31.245 6.034 23.518 1.00 91.94 75 THR A N 1
ATOM 588 C CA . THR A 1 75 ? -30.392 6.023 22.325 1.00 91.94 75 THR A CA 1
ATOM 589 C C . THR A 1 75 ? -30.023 4.578 21.946 1.00 91.94 75 THR A C 1
ATOM 591 O O . THR A 1 75 ? -29.627 3.809 22.833 1.00 91.94 75 THR A O 1
ATOM 594 N N . PRO A 1 76 ? -30.096 4.186 20.657 1.00 93.50 76 PRO A N 1
ATOM 595 C CA . PRO A 1 76 ? -29.581 2.909 20.162 1.00 93.50 76 PRO A CA 1
ATOM 596 C C . PRO A 1 76 ? -28.151 2.636 20.647 1.00 93.50 76 PRO A C 1
ATOM 598 O O . PRO A 1 76 ? -27.233 3.409 20.373 1.00 93.50 76 PRO A O 1
ATOM 601 N N . ALA A 1 77 ? -27.961 1.540 21.384 1.00 94.69 77 ALA A N 1
ATOM 602 C CA . ALA A 1 77 ? -26.689 1.188 22.007 1.00 94.69 77 ALA A CA 1
ATOM 603 C C . ALA A 1 77 ? -26.254 -0.229 21.612 1.00 94.69 77 ALA A C 1
ATOM 605 O O . ALA A 1 77 ? -26.968 -1.199 21.860 1.00 94.69 77 ALA A O 1
ATOM 606 N N . PHE A 1 78 ? -25.053 -0.347 21.050 1.00 94.94 78 PHE A N 1
ATOM 607 C CA . PHE A 1 78 ? -24.494 -1.597 20.537 1.00 94.94 78 PHE A CA 1
ATOM 608 C C . PHE A 1 78 ? -23.293 -2.022 21.376 1.00 94.94 78 PHE A C 1
ATOM 610 O O . PHE A 1 78 ? -22.303 -1.299 21.440 1.00 94.94 78 PHE A O 1
ATOM 617 N N . HIS A 1 79 ? -23.351 -3.193 22.010 1.00 95.31 79 HIS A N 1
ATOM 618 C CA . HIS A 1 79 ? -22.196 -3.790 22.689 1.00 95.31 79 HIS A CA 1
ATOM 619 C C . HIS A 1 79 ? -21.558 -4.831 21.772 1.00 95.31 79 HIS A C 1
ATOM 621 O O . HIS A 1 79 ? -22.187 -5.847 21.486 1.00 95.31 79 HIS A O 1
ATOM 627 N N . ILE A 1 80 ? -20.323 -4.576 21.336 1.00 94.12 80 ILE A N 1
ATOM 628 C CA . ILE A 1 80 ? -19.586 -5.440 20.405 1.00 94.12 80 ILE A CA 1
ATOM 629 C C . ILE A 1 80 ? -18.182 -5.772 20.916 1.00 94.12 80 ILE A C 1
ATOM 631 O O . ILE A 1 80 ? -17.558 -4.968 21.621 1.00 94.12 80 ILE A O 1
ATOM 635 N N . GLU A 1 81 ? -17.668 -6.935 20.529 1.00 91.25 81 GLU A N 1
ATOM 636 C CA . GLU A 1 81 ? -16.241 -7.262 20.615 1.00 91.25 81 GLU A CA 1
ATOM 637 C C . GLU A 1 81 ? -15.543 -6.972 19.282 1.00 91.25 81 GLU A C 1
ATOM 639 O O . GLU A 1 81 ? -14.418 -6.472 19.285 1.00 91.25 81 GLU A O 1
ATOM 644 N N . ASP A 1 82 ? -16.240 -7.210 18.166 1.00 87.56 82 ASP A N 1
ATOM 645 C CA . ASP A 1 82 ? -15.759 -6.967 16.805 1.00 87.56 82 ASP A CA 1
ATOM 646 C C . ASP A 1 82 ? -16.798 -6.222 15.941 1.00 87.56 82 ASP A C 1
ATOM 648 O O . ASP A 1 82 ? -18.011 -6.362 16.103 1.00 87.56 82 ASP A O 1
ATOM 652 N N . VAL A 1 83 ? -16.327 -5.431 14.973 1.00 88.69 83 VAL A N 1
ATOM 653 C CA . VAL A 1 83 ? -17.172 -4.633 14.059 1.00 88.69 83 VAL A CA 1
ATOM 654 C C . VAL A 1 83 ? -18.088 -5.504 13.192 1.00 88.69 83 VAL A C 1
ATOM 656 O O . VAL A 1 83 ? -19.122 -5.033 12.713 1.00 88.69 83 VAL A O 1
ATOM 659 N N . SER A 1 84 ? -17.737 -6.770 12.970 1.00 87.94 84 SER A N 1
ATOM 660 C CA . SER A 1 84 ? -18.584 -7.737 12.268 1.00 87.94 84 SER A CA 1
ATOM 661 C C . SER A 1 84 ? -19.909 -8.027 12.979 1.00 87.94 84 SER A C 1
ATOM 663 O O . SER A 1 84 ? -20.856 -8.417 12.299 1.00 87.94 84 SER A O 1
ATOM 665 N N . GLU A 1 85 ? -20.012 -7.776 14.288 1.00 91.31 85 GLU A N 1
ATOM 666 C CA . GLU A 1 85 ? -21.255 -7.920 15.058 1.00 91.31 85 GLU A CA 1
ATOM 667 C C . GLU A 1 85 ? -22.256 -6.776 14.814 1.00 91.31 85 GLU A C 1
ATOM 669 O O . GLU A 1 85 ? -23.420 -6.889 15.199 1.00 91.31 85 GLU A O 1
ATOM 674 N N . LEU A 1 86 ? -21.830 -5.667 14.194 1.00 90.81 86 LEU A N 1
ATOM 675 C CA . LEU A 1 86 ? -22.704 -4.525 13.929 1.00 90.81 86 LEU A CA 1
ATOM 676 C C . LEU A 1 86 ? -23.604 -4.761 12.716 1.00 90.81 86 LEU A C 1
ATOM 678 O O . LEU A 1 86 ? -23.137 -4.972 11.592 1.00 90.81 86 LEU A O 1
ATOM 682 N N . ASP A 1 87 ? -24.903 -4.579 12.933 1.00 88.19 87 ASP A N 1
ATOM 683 C CA . ASP A 1 87 ? -25.875 -4.405 11.864 1.00 88.19 87 ASP A CA 1
ATOM 684 C C . ASP A 1 87 ? -25.868 -2.945 11.385 1.00 88.19 87 ASP A C 1
ATOM 686 O O . ASP A 1 87 ? -26.454 -2.047 11.989 1.00 88.19 87 ASP A O 1
ATOM 690 N N . PHE A 1 88 ? -25.184 -2.703 10.267 1.00 87.31 88 PHE A N 1
ATOM 691 C CA . PHE A 1 88 ? -25.043 -1.367 9.687 1.00 87.31 88 PHE A CA 1
ATOM 692 C C . PHE A 1 88 ? -26.359 -0.782 9.167 1.00 87.31 88 PHE A C 1
ATOM 694 O O . PHE A 1 88 ? -26.419 0.430 8.963 1.00 87.31 88 PHE A O 1
ATOM 701 N N . SER A 1 89 ? -27.408 -1.592 8.975 1.00 84.62 89 SER A N 1
ATOM 702 C CA . SER A 1 89 ? -28.730 -1.062 8.623 1.00 84.62 89 SER A CA 1
ATOM 703 C C . SER A 1 89 ? -29.316 -0.219 9.762 1.00 84.62 89 SER A C 1
ATOM 705 O O . SER A 1 89 ? -29.928 0.813 9.503 1.00 84.62 89 SER A O 1
ATOM 707 N N . GLN A 1 90 ? -29.013 -0.577 11.015 1.00 86.75 90 GLN A N 1
ATOM 708 C CA . GLN A 1 90 ? -29.456 0.145 12.215 1.00 86.75 90 GLN A CA 1
ATOM 709 C C . GLN A 1 90 ? -28.656 1.430 12.473 1.00 86.75 90 GLN A C 1
ATOM 711 O O . GLN A 1 90 ? -29.084 2.284 13.243 1.00 86.75 90 GLN A O 1
ATOM 716 N N . LEU A 1 91 ? -27.499 1.577 11.821 1.00 86.62 91 LEU A N 1
ATOM 717 C CA . LEU A 1 91 ? -26.643 2.764 11.891 1.00 86.62 91 LEU A CA 1
ATOM 718 C C . LEU A 1 91 ? -26.790 3.674 10.664 1.00 86.62 91 LEU A C 1
ATOM 720 O O . LEU A 1 91 ? -26.255 4.777 10.665 1.00 86.62 91 LEU A O 1
ATOM 724 N N . ALA A 1 92 ? -27.488 3.235 9.611 1.00 77.56 92 ALA A N 1
ATOM 725 C CA . ALA A 1 92 ? -27.558 3.958 8.342 1.00 77.56 92 ALA A CA 1
ATOM 726 C C . ALA A 1 92 ? -28.287 5.309 8.447 1.00 77.56 92 ALA A C 1
ATOM 728 O O . ALA A 1 92 ? -27.976 6.228 7.697 1.00 77.56 92 ALA A O 1
ATOM 729 N N . SER A 1 93 ? -29.238 5.438 9.378 1.00 82.12 93 SER A N 1
ATOM 730 C CA . SER A 1 93 ? -29.970 6.684 9.634 1.00 82.12 93 SER A CA 1
ATOM 731 C C . SER A 1 93 ? -29.297 7.601 10.661 1.00 82.12 93 SER A C 1
ATOM 733 O O . SER A 1 93 ? -29.777 8.712 10.876 1.00 82.12 93 SER A O 1
ATOM 735 N N . ALA A 1 94 ? -28.225 7.151 11.321 1.00 88.25 94 ALA A N 1
ATOM 736 C CA . ALA A 1 94 ? -27.523 7.934 12.334 1.00 88.25 94 ALA A CA 1
ATOM 737 C C . ALA A 1 94 ? -26.591 8.957 11.668 1.00 88.25 94 ALA A C 1
ATOM 739 O O . ALA A 1 94 ? -25.688 8.591 10.915 1.00 88.25 94 ALA A O 1
ATOM 740 N N . SER A 1 95 ? -26.781 10.240 11.977 1.00 87.06 95 SER A N 1
ATOM 741 C CA . SER A 1 95 ? -25.893 11.322 11.533 1.00 87.06 95 SER A CA 1
ATOM 742 C C . SER A 1 95 ? -24.668 11.447 12.438 1.00 87.06 95 SER A C 1
ATOM 744 O O . SER A 1 95 ? -23.589 11.820 11.975 1.00 87.06 95 SER A O 1
ATOM 746 N N . SER A 1 96 ? -24.815 11.102 13.721 1.00 92.25 96 SER A N 1
ATOM 747 C CA . SER A 1 96 ? -23.725 11.087 14.696 1.00 92.25 96 SER A CA 1
ATOM 748 C C . SER A 1 96 ? -23.694 9.780 15.482 1.00 92.25 96 SER A C 1
ATOM 750 O O . SER A 1 96 ? -24.704 9.351 16.038 1.00 92.25 96 SER A O 1
ATOM 752 N N . ILE A 1 97 ? -22.518 9.152 15.554 1.00 94.56 97 ILE A N 1
ATOM 753 C CA . ILE A 1 97 ? -22.304 7.890 16.270 1.00 94.56 97 ILE A CA 1
ATOM 754 C C . ILE A 1 97 ? -21.201 8.085 17.309 1.00 94.56 97 ILE A C 1
ATOM 756 O O . ILE A 1 97 ? -20.051 8.371 16.970 1.00 94.56 97 ILE A O 1
ATOM 760 N N . GLY A 1 98 ? -21.543 7.878 18.578 1.00 94.75 98 GLY A N 1
ATOM 761 C CA . GLY A 1 98 ? -20.585 7.868 19.676 1.00 94.75 98 GLY A CA 1
ATOM 762 C C . GLY A 1 98 ? -19.904 6.507 19.789 1.00 94.75 98 GLY A C 1
ATOM 763 O O . GLY A 1 98 ? -20.568 5.478 19.748 1.00 94.75 98 GLY A O 1
ATOM 764 N N . ILE A 1 99 ? -18.585 6.476 19.977 1.00 95.06 99 ILE A N 1
ATOM 765 C CA . ILE A 1 99 ? -17.846 5.234 20.243 1.00 95.06 99 ILE A CA 1
ATOM 766 C C . ILE A 1 99 ? -17.157 5.361 21.599 1.00 95.06 99 ILE A C 1
ATOM 768 O O . ILE A 1 99 ? -16.447 6.331 21.857 1.00 95.06 99 ILE A O 1
ATOM 772 N N . THR A 1 100 ? -17.370 4.380 22.469 1.00 94.19 100 THR A N 1
ATOM 773 C CA . THR A 1 100 ? -16.721 4.271 23.781 1.00 94.19 100 THR A CA 1
ATOM 774 C C . THR A 1 100 ? -16.268 2.835 24.019 1.00 94.19 100 THR A C 1
ATOM 776 O O . THR A 1 100 ? -16.615 1.925 23.265 1.00 94.19 100 THR A O 1
ATOM 779 N N . ALA A 1 101 ? -15.473 2.602 25.058 1.00 92.62 101 ALA A N 1
ATOM 780 C CA . ALA A 1 101 ? -14.948 1.279 25.351 1.00 92.62 101 ALA A CA 1
ATOM 781 C C . ALA A 1 101 ? -14.734 1.038 26.845 1.00 92.62 101 ALA A C 1
ATOM 783 O O . ALA A 1 101 ? -14.628 1.959 27.660 1.00 92.62 101 ALA A O 1
ATOM 784 N N . GLY A 1 102 ? -14.659 -0.243 27.203 1.00 86.12 102 GLY A N 1
ATOM 785 C CA . GLY A 1 102 ? -14.321 -0.664 28.555 1.00 86.12 102 GLY A CA 1
ATOM 786 C C . GLY A 1 102 ? -12.906 -0.266 28.980 1.00 86.12 102 GLY A C 1
ATOM 787 O O . GLY A 1 102 ? -12.012 -0.089 28.162 1.00 86.12 102 GLY A O 1
ATOM 788 N N . ALA A 1 103 ? -12.681 -0.203 30.295 1.00 81.62 103 ALA A N 1
ATOM 789 C CA . ALA A 1 103 ? -11.377 0.094 30.895 1.00 81.62 103 ALA A CA 1
ATOM 790 C C . ALA A 1 103 ? -10.231 -0.800 30.395 1.00 81.62 103 ALA A C 1
ATOM 792 O O . ALA A 1 103 ? -9.090 -0.361 30.323 1.00 81.62 103 ALA A O 1
ATOM 793 N N . SER A 1 104 ? -10.558 -2.061 30.118 1.00 83.62 104 SER A N 1
ATOM 794 C CA . SER A 1 104 ? -9.641 -3.119 29.706 1.00 83.62 104 SER A CA 1
ATOM 795 C C . SER A 1 104 ? -9.491 -3.223 28.188 1.00 83.62 104 SER A C 1
ATOM 797 O O . SER A 1 104 ? -8.770 -4.100 27.725 1.00 83.62 104 SER A O 1
ATOM 799 N N . THR A 1 105 ? -10.188 -2.385 27.415 1.00 84.75 105 THR A N 1
ATOM 800 C CA . THR A 1 105 ? -10.124 -2.390 25.952 1.00 84.75 105 THR A CA 1
ATOM 801 C C . THR A 1 105 ? -8.978 -1.473 25.500 1.00 84.75 105 THR A C 1
ATOM 803 O O . THR A 1 105 ? -9.035 -0.268 25.753 1.00 84.75 105 THR A O 1
ATOM 806 N N . PRO A 1 106 ? -7.928 -1.996 24.840 1.00 81.19 106 PRO A N 1
ATOM 807 C CA . PRO A 1 106 ? -6.824 -1.185 24.335 1.00 81.19 106 PRO A CA 1
ATOM 808 C C . PRO A 1 106 ? -7.275 -0.123 23.326 1.00 81.19 106 PRO A C 1
ATOM 810 O O . PRO A 1 106 ? -8.152 -0.370 22.500 1.00 81.19 106 PRO A O 1
ATOM 813 N N . ASN A 1 107 ? -6.598 1.030 23.319 1.00 81.38 107 ASN A N 1
ATOM 814 C CA . ASN A 1 107 ? -6.928 2.149 22.428 1.00 81.38 107 ASN A CA 1
ATOM 815 C C . ASN A 1 107 ? -6.879 1.777 20.934 1.00 81.38 107 ASN A C 1
ATOM 817 O O . ASN A 1 107 ? -7.666 2.293 20.147 1.00 81.38 107 ASN A O 1
ATOM 821 N N . TRP A 1 108 ? -5.990 0.861 20.534 1.00 77.81 108 TRP A N 1
ATOM 822 C CA . TRP A 1 108 ? -5.893 0.426 19.139 1.00 77.81 108 TRP A CA 1
ATOM 823 C C . TRP A 1 108 ? -7.170 -0.280 18.654 1.00 77.81 108 TRP A C 1
ATOM 825 O O . TRP A 1 108 ? -7.549 -0.073 17.508 1.00 77.81 108 TRP A O 1
ATOM 835 N N . ILE A 1 109 ? -7.882 -1.017 19.522 1.00 83.44 109 ILE A N 1
ATOM 836 C CA . ILE A 1 109 ? -9.170 -1.649 19.179 1.00 83.44 109 ILE A CA 1
ATOM 837 C C . ILE A 1 109 ? -10.239 -0.577 18.941 1.00 83.44 109 ILE A C 1
ATOM 839 O O . ILE A 1 109 ? -11.042 -0.683 18.018 1.00 83.44 109 ILE A O 1
ATOM 843 N N . ILE A 1 110 ? -10.233 0.486 19.751 1.00 87.62 110 ILE A N 1
ATOM 844 C CA . ILE A 1 110 ? -11.167 1.613 19.612 1.00 87.62 110 ILE A CA 1
ATOM 845 C C . ILE A 1 110 ? -10.930 2.330 18.279 1.00 87.62 110 ILE A C 1
ATOM 847 O O . ILE A 1 110 ? -11.875 2.582 17.532 1.00 87.62 110 ILE A O 1
ATOM 851 N N . MET A 1 111 ? -9.666 2.627 17.966 1.00 84.88 111 MET A N 1
ATOM 852 C CA . MET A 1 111 ? -9.282 3.300 16.722 1.00 84.88 111 MET A CA 1
ATOM 853 C C . MET A 1 111 ? -9.572 2.439 15.492 1.00 84.88 111 MET A C 1
ATOM 855 O O . MET A 1 111 ? -10.058 2.962 14.489 1.00 84.88 111 MET A O 1
ATOM 859 N N . ASP A 1 112 ? -9.333 1.130 15.579 1.00 84.44 112 ASP A N 1
ATOM 860 C CA . ASP A 1 112 ? -9.675 0.189 14.515 1.00 84.44 112 ASP A CA 1
ATOM 861 C C . ASP A 1 112 ? -11.195 0.113 14.302 1.00 84.44 112 ASP A C 1
ATOM 863 O O . ASP A 1 112 ? -11.671 0.291 13.181 1.00 84.44 112 ASP A O 1
ATOM 867 N N . THR A 1 113 ? -11.977 -0.003 15.382 1.00 89.19 113 THR A N 1
ATOM 868 C CA . THR A 1 113 ? -13.450 0.033 15.323 1.00 89.19 113 THR A CA 1
ATOM 869 C C . THR A 1 113 ? -13.939 1.308 14.639 1.00 89.19 113 THR A C 1
ATOM 871 O O . THR A 1 113 ? -14.752 1.249 13.715 1.00 89.19 113 THR A O 1
ATOM 874 N N . LEU A 1 114 ? -13.415 2.467 15.048 1.00 90.19 114 LEU A N 1
ATOM 875 C CA . LEU A 1 114 ? -13.756 3.758 14.454 1.00 90.19 114 LEU A CA 1
ATOM 876 C C . LEU A 1 114 ? -13.433 3.788 12.957 1.00 90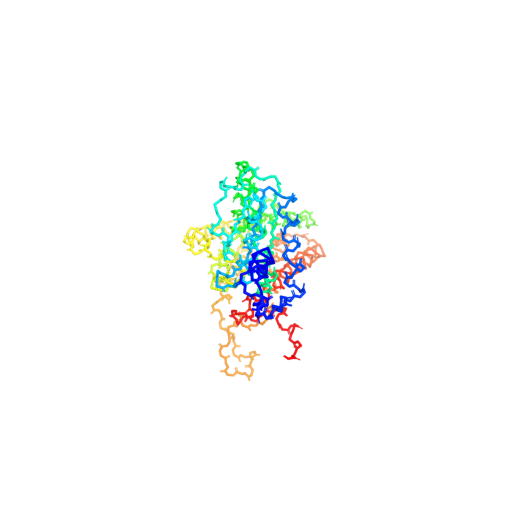.19 114 LEU A C 1
ATOM 878 O O . LEU A 1 114 ? -14.274 4.201 12.154 1.00 90.19 114 LEU A O 1
ATOM 882 N N . ALA A 1 115 ? -12.241 3.333 12.567 1.00 87.19 115 ALA A N 1
ATOM 883 C CA . ALA A 1 115 ? -11.821 3.293 11.170 1.00 87.19 115 ALA A CA 1
ATOM 884 C C . ALA A 1 115 ? -12.730 2.383 10.329 1.00 87.19 115 ALA A C 1
ATOM 886 O O . ALA A 1 115 ? -13.149 2.773 9.233 1.00 87.19 115 ALA A O 1
ATOM 887 N N . GLN A 1 116 ? -13.082 1.204 10.843 1.00 89.06 116 GLN A N 1
ATOM 888 C CA . GLN A 1 116 ? -13.953 0.259 10.152 1.00 89.06 116 GLN A CA 1
ATOM 889 C C . GLN A 1 116 ? -15.395 0.773 10.030 1.00 89.06 116 GLN A C 1
ATOM 891 O O . GLN A 1 116 ? -15.971 0.696 8.940 1.00 89.06 116 GLN A O 1
ATOM 896 N N . VAL A 1 117 ? -15.967 1.339 11.099 1.00 89.88 117 VAL A N 1
ATOM 897 C CA . VAL A 1 117 ? -17.318 1.929 11.080 1.00 89.88 117 VAL A CA 1
ATOM 898 C C . VAL A 1 117 ? -17.372 3.083 10.081 1.00 89.88 117 VAL A C 1
ATOM 900 O O . VAL A 1 117 ? -18.220 3.080 9.187 1.00 89.88 117 VAL A O 1
ATOM 903 N N . LYS A 1 118 ? -16.405 4.008 10.144 1.00 87.50 118 LYS A N 1
ATOM 904 C CA . LYS A 1 118 ? -16.290 5.124 9.193 1.00 87.50 118 LYS A CA 1
ATOM 905 C C . LYS A 1 118 ? -16.178 4.627 7.752 1.00 87.50 118 LYS A C 1
ATOM 907 O O . LYS A 1 118 ? -16.878 5.131 6.876 1.00 87.50 118 LYS A O 1
ATOM 912 N N . LYS A 1 119 ? -15.330 3.622 7.501 1.00 85.00 119 LYS A N 1
ATOM 913 C CA . LYS A 1 119 ? -15.164 3.008 6.175 1.00 85.00 119 LYS A CA 1
ATOM 914 C C . LYS A 1 119 ? -16.482 2.418 5.677 1.00 85.00 119 LYS A C 1
ATOM 916 O O . LYS A 1 119 ? -16.863 2.698 4.547 1.00 85.00 119 LYS A O 1
ATOM 921 N N . ARG A 1 120 ? -17.205 1.634 6.482 1.00 84.62 120 ARG A N 1
ATOM 922 C CA . ARG A 1 120 ? -18.459 1.002 6.033 1.00 84.62 120 ARG A CA 1
ATOM 923 C C . ARG A 1 120 ? -19.587 2.003 5.788 1.00 84.62 120 ARG A C 1
ATOM 925 O O . ARG A 1 120 ? -20.303 1.833 4.806 1.00 84.62 120 ARG A O 1
ATOM 932 N N . LEU A 1 121 ? -19.707 3.047 6.610 1.00 81.69 121 LEU A N 1
ATOM 933 C CA . LEU A 1 121 ? -20.696 4.112 6.399 1.00 81.69 121 LEU A CA 1
ATOM 934 C C . LEU A 1 121 ? -20.377 4.934 5.144 1.00 81.69 121 LEU A C 1
ATOM 936 O O . LEU A 1 121 ? -21.249 5.145 4.308 1.00 81.69 121 LEU A O 1
ATOM 940 N N . PHE A 1 122 ? -19.109 5.304 4.935 1.00 76.81 122 PHE A N 1
ATOM 941 C CA . PHE A 1 122 ? -18.685 6.021 3.725 1.00 76.81 122 PHE A CA 1
ATOM 942 C C . PHE A 1 122 ? -18.950 5.223 2.435 1.00 76.81 122 PHE A C 1
ATOM 944 O O . PHE A 1 122 ? -19.296 5.785 1.396 1.00 76.81 122 PHE A O 1
ATOM 951 N N . LEU A 1 123 ? -18.823 3.894 2.499 1.00 77.31 123 LEU A N 1
ATOM 952 C CA . LEU A 1 123 ? -19.064 2.986 1.375 1.00 77.31 123 LEU A CA 1
ATOM 953 C C . LEU A 1 123 ? -20.555 2.698 1.104 1.00 77.31 123 LEU A C 1
ATOM 955 O O . LEU A 1 123 ? -20.846 1.882 0.226 1.00 77.31 123 LEU A O 1
ATOM 959 N N . GLN A 1 124 ? -21.498 3.341 1.804 1.00 75.19 124 GLN A N 1
ATOM 960 C CA . GLN A 1 124 ? -22.922 3.262 1.449 1.00 75.19 124 GLN A CA 1
ATOM 961 C C . GLN A 1 124 ? -23.225 3.992 0.132 1.00 75.19 124 GLN A C 1
ATOM 963 O O . GLN A 1 124 ? -24.098 3.564 -0.622 1.00 75.19 124 GLN A O 1
ATOM 968 N N . HIS A 1 125 ? -22.468 5.042 -0.205 1.00 79.12 125 HIS A N 1
ATOM 969 C CA . HIS A 1 125 ? -22.630 5.733 -1.482 1.00 79.12 125 HIS A CA 1
ATOM 970 C C . HIS A 1 125 ? -22.081 4.878 -2.639 1.00 79.12 125 HIS A C 1
ATOM 972 O O . HIS A 1 125 ? -20.887 4.560 -2.648 1.00 79.12 125 HIS A O 1
ATOM 978 N N . PRO A 1 126 ? -22.896 4.538 -3.658 1.00 84.06 126 PRO A N 1
ATOM 979 C CA . PRO A 1 126 ? -22.513 3.574 -4.692 1.00 84.06 126 PRO A CA 1
ATOM 980 C C . PRO A 1 126 ? -21.301 4.033 -5.511 1.00 84.06 126 PRO A C 1
ATOM 982 O O . PRO A 1 126 ? -20.406 3.237 -5.788 1.00 84.06 126 PRO A O 1
ATOM 985 N N . ILE A 1 127 ? -21.229 5.329 -5.832 1.00 88.06 127 ILE A N 1
ATOM 986 C CA . ILE A 1 127 ? -20.112 5.922 -6.580 1.00 88.06 127 ILE A CA 1
ATOM 987 C C . ILE A 1 127 ? -18.826 5.871 -5.751 1.00 88.06 127 ILE A C 1
ATOM 989 O O . ILE A 1 127 ? -17.799 5.401 -6.235 1.00 88.06 127 ILE A O 1
ATOM 993 N N . LEU A 1 128 ? -18.876 6.292 -4.484 1.00 84.25 128 LEU A N 1
ATOM 994 C CA . LEU A 1 128 ? -17.708 6.265 -3.598 1.00 84.25 128 LEU A CA 1
ATOM 995 C C . LEU A 1 128 ? -17.227 4.837 -3.344 1.00 84.25 128 LEU A C 1
ATOM 997 O O . LEU A 1 128 ? -16.023 4.583 -3.340 1.00 84.25 128 LEU A O 1
ATOM 1001 N N . ARG A 1 129 ? -18.154 3.886 -3.200 1.00 85.31 129 ARG A N 1
ATOM 1002 C CA . ARG A 1 129 ? -17.833 2.462 -3.095 1.00 85.31 129 ARG A CA 1
ATOM 1003 C C . ARG A 1 129 ? -17.127 1.952 -4.339 1.00 85.31 129 ARG A C 1
ATOM 1005 O O . ARG A 1 129 ? -16.124 1.253 -4.209 1.00 85.31 129 ARG A O 1
ATOM 1012 N N . TRP A 1 130 ? -17.625 2.307 -5.520 1.00 89.88 130 TRP A N 1
ATOM 1013 C CA . TRP A 1 130 ? -16.993 1.938 -6.780 1.00 89.88 130 TRP A CA 1
ATOM 1014 C C . TRP A 1 130 ? -15.584 2.538 -6.896 1.00 89.88 130 TRP A C 1
ATOM 1016 O O . TRP A 1 130 ? -14.638 1.790 -7.135 1.00 89.88 130 TRP A O 1
ATOM 1026 N N . ILE A 1 131 ? -15.412 3.837 -6.615 1.00 89.31 131 ILE A N 1
ATOM 1027 C CA . ILE A 1 131 ? -14.098 4.508 -6.619 1.00 89.31 131 ILE A CA 1
ATOM 1028 C C . ILE A 1 131 ? -13.144 3.827 -5.636 1.00 89.31 131 ILE A C 1
ATOM 1030 O O . ILE A 1 131 ? -12.008 3.519 -5.991 1.00 89.31 131 ILE A O 1
ATOM 1034 N N . TYR A 1 132 ? -13.599 3.548 -4.414 1.00 87.44 132 TYR A N 1
ATOM 1035 C CA . TYR A 1 132 ? -12.788 2.892 -3.391 1.00 87.44 132 TYR A CA 1
ATOM 1036 C C . TYR A 1 132 ? -12.362 1.482 -3.813 1.00 87.44 132 TYR A C 1
ATOM 1038 O O . TYR A 1 132 ? -11.202 1.105 -3.643 1.00 87.44 132 TYR A O 1
ATOM 1046 N N . GLN A 1 133 ? -13.277 0.697 -4.388 1.00 88.75 133 GLN A N 1
ATOM 1047 C CA . GLN A 1 133 ? -12.971 -0.643 -4.890 1.00 88.75 133 GLN A CA 1
ATOM 1048 C C . GLN A 1 133 ? -12.005 -0.596 -6.076 1.00 88.75 133 GLN A C 1
ATOM 1050 O O . GLN A 1 133 ? -11.062 -1.387 -6.119 1.00 88.75 133 GLN A O 1
ATOM 1055 N N . PHE A 1 134 ? -12.199 0.345 -6.999 1.00 91.50 134 PHE A N 1
ATOM 1056 C CA . PHE A 1 134 ? -11.336 0.538 -8.158 1.00 91.50 134 PHE A CA 1
ATOM 1057 C C . PHE A 1 134 ? -9.924 0.982 -7.749 1.00 91.50 134 PHE A C 1
ATOM 1059 O O . PHE A 1 134 ? -8.939 0.350 -8.133 1.00 91.50 134 PHE A O 1
ATOM 1066 N N . MET A 1 135 ? -9.811 1.992 -6.883 1.00 91.00 135 MET A N 1
ATOM 1067 C CA . MET A 1 135 ? -8.538 2.426 -6.293 1.00 91.00 135 MET A CA 1
ATOM 1068 C C . MET A 1 135 ? -7.863 1.298 -5.513 1.00 91.00 135 MET A C 1
ATOM 1070 O O . MET A 1 135 ? -6.674 1.037 -5.701 1.00 91.00 135 MET A O 1
ATOM 1074 N N . GLY A 1 136 ? -8.622 0.572 -4.690 1.00 89.81 136 GLY A N 1
ATOM 1075 C CA . GLY A 1 136 ? -8.123 -0.586 -3.954 1.00 89.81 136 GLY A CA 1
ATOM 1076 C C . GLY A 1 136 ? -7.594 -1.682 -4.881 1.00 89.81 136 GLY A C 1
ATOM 1077 O O . GLY A 1 136 ? -6.559 -2.281 -4.592 1.00 89.81 136 GLY A O 1
ATOM 1078 N N . PHE A 1 137 ? -8.251 -1.918 -6.017 1.00 91.62 137 PHE A N 1
ATOM 1079 C CA . PHE A 1 137 ? -7.779 -2.848 -7.039 1.00 91.62 137 PHE A CA 1
ATOM 1080 C C . PHE A 1 137 ? -6.472 -2.374 -7.691 1.00 91.62 137 PHE A C 1
ATOM 1082 O O . PHE A 1 137 ? -5.519 -3.154 -7.762 1.00 91.62 137 PHE A O 1
ATOM 1089 N N . LEU A 1 138 ? -6.382 -1.106 -8.110 1.00 92.88 138 LEU A N 1
ATOM 1090 C CA . LEU A 1 138 ? -5.169 -0.541 -8.720 1.00 92.88 138 LEU A CA 1
ATOM 1091 C C . LEU A 1 138 ? -3.966 -0.545 -7.765 1.00 92.88 138 LEU A C 1
ATOM 1093 O O . LEU A 1 138 ? -2.839 -0.819 -8.188 1.00 92.88 138 LEU A O 1
ATOM 1097 N N . LEU A 1 139 ? -4.199 -0.297 -6.473 1.00 90.81 139 LEU A N 1
ATOM 1098 C CA . LEU A 1 139 ? -3.169 -0.373 -5.436 1.00 90.81 139 LEU A CA 1
ATOM 1099 C C . LEU A 1 139 ? -2.723 -1.818 -5.185 1.00 90.81 139 LEU A C 1
ATOM 1101 O O . LEU A 1 139 ? -1.528 -2.105 -5.229 1.00 90.81 139 LEU A O 1
ATOM 1105 N N . LYS A 1 140 ? -3.663 -2.754 -4.987 1.00 91.38 140 LYS A N 1
ATOM 1106 C CA . LYS A 1 140 ? -3.343 -4.166 -4.698 1.00 91.38 140 LYS A CA 1
ATOM 1107 C C . LYS A 1 140 ? -2.649 -4.855 -5.881 1.00 91.38 140 LYS A C 1
ATOM 1109 O O . LYS A 1 140 ? -1.753 -5.674 -5.678 1.00 91.38 140 LYS A O 1
ATOM 1114 N N . THR A 1 141 ? -2.997 -4.499 -7.116 1.00 92.12 141 THR A N 1
ATOM 1115 C CA . THR A 1 141 ? -2.319 -5.000 -8.328 1.00 92.12 141 THR A CA 1
ATOM 1116 C C . THR A 1 141 ? -0.971 -4.327 -8.604 1.00 92.12 141 THR A C 1
ATOM 1118 O O . THR A 1 141 ? -0.191 -4.864 -9.382 1.00 92.12 141 THR A O 1
ATOM 1121 N N . ASN A 1 142 ? -0.650 -3.216 -7.931 1.00 94.25 142 ASN A N 1
ATOM 1122 C CA . ASN A 1 142 ? 0.509 -2.346 -8.191 1.00 94.25 142 ASN A CA 1
ATOM 1123 C C . ASN A 1 142 ? 0.489 -1.642 -9.556 1.00 94.25 142 ASN A C 1
ATOM 1125 O O . ASN A 1 142 ? 1.522 -1.135 -9.993 1.00 94.25 142 ASN A O 1
ATOM 1129 N N . LEU A 1 143 ? -0.675 -1.539 -10.202 1.00 94.81 143 LEU A N 1
ATOM 1130 C CA . LEU A 1 143 ? -0.822 -0.790 -11.453 1.00 94.81 143 LEU A CA 1
ATOM 1131 C C . LEU A 1 143 ? -0.514 0.696 -11.262 1.00 94.81 143 LEU A C 1
ATOM 1133 O O . LEU A 1 143 ? 0.197 1.281 -12.073 1.00 94.81 143 LEU A O 1
ATOM 1137 N N . LEU A 1 144 ? -0.977 1.294 -10.159 1.00 94.50 144 LEU A N 1
ATOM 1138 C CA . LEU A 1 144 ? -0.697 2.704 -9.872 1.00 94.50 144 LEU A CA 1
ATOM 1139 C C . LEU A 1 144 ? 0.802 2.953 -9.637 1.00 94.50 144 LEU A C 1
ATOM 1141 O O . LEU A 1 144 ? 1.353 3.944 -10.106 1.00 94.50 144 LEU A O 1
ATOM 1145 N N . LEU A 1 145 ? 1.478 2.022 -8.955 1.00 94.25 145 LEU A N 1
ATOM 1146 C CA . LEU A 1 145 ? 2.923 2.093 -8.741 1.00 94.25 145 LEU A CA 1
ATOM 1147 C C . LEU A 1 145 ? 3.689 1.994 -10.068 1.00 94.25 145 LEU A C 1
ATOM 1149 O O . LEU A 1 145 ? 4.607 2.775 -10.309 1.00 94.25 145 LEU A O 1
ATOM 1153 N N . ALA A 1 146 ? 3.302 1.051 -10.929 1.00 96.38 146 ALA A N 1
ATOM 1154 C CA . ALA A 1 146 ? 3.913 0.862 -12.239 1.00 96.38 146 ALA A CA 1
ATOM 1155 C C . ALA A 1 146 ? 3.669 2.061 -13.176 1.00 96.38 146 ALA A C 1
ATOM 1157 O O . ALA A 1 146 ? 4.573 2.459 -13.906 1.00 96.38 146 ALA A O 1
ATOM 1158 N N . ALA A 1 147 ? 2.495 2.696 -13.106 1.00 96.44 147 ALA A N 1
ATOM 1159 C CA . ALA A 1 147 ? 2.217 3.951 -13.807 1.00 96.44 147 ALA A CA 1
ATOM 1160 C C . ALA A 1 147 ? 3.106 5.106 -13.306 1.00 96.44 147 ALA A C 1
ATOM 1162 O O . ALA A 1 147 ? 3.582 5.919 -14.103 1.00 96.44 147 ALA A O 1
ATOM 1163 N N . GLY A 1 148 ? 3.401 5.145 -12.002 1.00 95.75 148 GLY A N 1
ATOM 1164 C CA . GLY A 1 148 ? 4.401 6.052 -11.437 1.00 95.75 148 GLY A CA 1
ATOM 1165 C C . GLY A 1 148 ? 5.800 5.822 -12.022 1.00 95.75 148 GLY A C 1
ATOM 1166 O O . GLY A 1 148 ? 6.451 6.780 -12.429 1.00 95.75 148 GLY A O 1
ATOM 1167 N N . ALA A 1 149 ? 6.234 4.562 -12.153 1.00 95.81 149 ALA A N 1
ATOM 1168 C CA . ALA A 1 149 ? 7.505 4.214 -12.804 1.00 95.81 149 ALA A CA 1
ATOM 1169 C C . ALA A 1 149 ? 7.547 4.642 -14.278 1.00 95.81 149 ALA A C 1
ATOM 1171 O O . ALA A 1 149 ? 8.554 5.167 -14.746 1.00 95.81 149 ALA A O 1
ATOM 1172 N N . ALA A 1 150 ? 6.441 4.452 -15.001 1.00 97.75 150 ALA A N 1
ATOM 1173 C CA . ALA A 1 150 ? 6.297 4.869 -16.393 1.00 97.75 150 ALA A CA 1
ATOM 1174 C C . ALA A 1 150 ? 6.456 6.386 -16.552 1.00 97.75 150 ALA A C 1
ATOM 1176 O O . ALA A 1 150 ? 7.185 6.847 -17.430 1.00 97.75 150 ALA A O 1
ATOM 1177 N N . SER A 1 151 ? 5.802 7.145 -15.668 1.00 97.12 151 SER A N 1
ATOM 1178 C CA . SER A 1 151 ? 5.857 8.611 -15.638 1.00 97.12 151 SER A CA 1
ATOM 1179 C C . SER A 1 151 ? 7.262 9.105 -15.292 1.00 97.12 151 SER A C 1
ATOM 1181 O O . SER A 1 151 ? 7.768 10.035 -15.912 1.00 97.12 151 SER A O 1
ATOM 1183 N N . LEU A 1 152 ? 7.926 8.435 -14.346 1.00 96.12 152 LEU A N 1
ATOM 1184 C CA . LEU A 1 152 ? 9.306 8.734 -13.975 1.00 96.12 152 LEU A CA 1
ATOM 1185 C C . LEU A 1 152 ? 10.275 8.456 -15.132 1.00 96.12 152 LEU A C 1
ATOM 1187 O O . LEU A 1 152 ? 11.115 9.293 -15.440 1.00 96.12 152 LEU A O 1
ATOM 1191 N N . SER A 1 153 ? 10.112 7.323 -15.819 1.00 96.88 153 SER A N 1
ATOM 1192 C CA . SER A 1 153 ? 10.889 6.994 -17.018 1.00 96.88 153 SER A CA 1
ATOM 1193 C C . SER A 1 153 ? 10.650 7.994 -18.147 1.00 96.88 153 SER A C 1
ATOM 1195 O O . SER A 1 153 ? 11.609 8.394 -18.800 1.00 96.88 153 SER A O 1
ATOM 1197 N N . PHE A 1 154 ? 9.410 8.463 -18.331 1.00 97.62 154 PHE A N 1
ATOM 1198 C CA . PHE A 1 154 ? 9.093 9.497 -19.317 1.00 97.62 154 PHE A CA 1
ATOM 1199 C C . PHE A 1 154 ? 9.888 10.776 -19.035 1.00 97.62 154 PHE A C 1
ATOM 1201 O O . PHE A 1 154 ? 10.593 11.268 -19.913 1.00 97.62 154 PHE A O 1
ATOM 1208 N N . ALA A 1 155 ? 9.837 11.260 -17.789 1.00 96.50 155 ALA A N 1
ATOM 1209 C CA . ALA A 1 155 ? 10.577 12.442 -17.357 1.00 96.50 155 ALA A CA 1
ATOM 1210 C C . ALA A 1 155 ? 12.097 12.264 -17.528 1.00 96.50 155 ALA A C 1
ATOM 1212 O O . ALA A 1 155 ? 12.779 13.148 -18.047 1.00 96.50 155 ALA A O 1
ATOM 1213 N N . CYS A 1 156 ? 12.636 11.098 -17.162 1.00 95.88 156 CYS A N 1
ATOM 1214 C CA . CYS A 1 156 ? 14.046 10.780 -17.369 1.00 95.88 156 CYS A CA 1
ATOM 1215 C C . CYS A 1 156 ? 14.438 10.804 -18.849 1.00 95.88 156 CYS A C 1
ATOM 1217 O O . CYS A 1 156 ? 15.475 11.374 -19.174 1.00 95.88 156 CYS A O 1
ATOM 1219 N N . CYS A 1 157 ? 13.611 10.245 -19.737 1.00 95.12 157 CYS A N 1
ATOM 1220 C CA . CYS A 1 157 ? 13.868 10.291 -21.174 1.00 95.12 157 CYS A CA 1
ATOM 1221 C C . CYS A 1 157 ? 13.888 11.732 -21.688 1.00 95.12 157 CYS A C 1
ATOM 1223 O O . CYS A 1 157 ? 14.783 12.083 -22.447 1.00 95.12 157 CYS A O 1
ATOM 1225 N N . THR A 1 158 ? 12.952 12.575 -21.236 1.00 94.19 158 THR A N 1
ATOM 1226 C CA . THR A 1 158 ? 12.905 13.989 -21.643 1.00 94.19 158 THR A CA 1
ATOM 1227 C C . THR A 1 158 ? 14.095 14.805 -21.142 1.00 94.19 158 THR A C 1
ATOM 1229 O O . THR A 1 158 ? 14.520 15.720 -21.826 1.00 94.19 158 THR A O 1
ATOM 1232 N N . ILE A 1 159 ? 14.655 14.480 -19.972 1.00 94.31 159 ILE A N 1
ATOM 1233 C CA . ILE A 1 159 ? 15.836 15.175 -19.425 1.00 94.31 159 ILE A CA 1
ATOM 1234 C C . ILE A 1 159 ? 17.130 14.715 -20.114 1.00 94.31 159 ILE A C 1
ATOM 1236 O O . ILE A 1 159 ? 18.108 15.455 -20.169 1.00 94.31 159 ILE A O 1
ATOM 1240 N N . GLN A 1 160 ? 17.162 13.470 -20.588 1.00 94.56 160 GLN A N 1
ATOM 1241 C CA . GLN A 1 160 ? 18.346 12.851 -21.189 1.00 94.56 160 GLN A CA 1
ATOM 1242 C C . GLN A 1 160 ? 18.362 12.929 -22.721 1.00 94.56 160 GLN A C 1
ATOM 1244 O O . GLN A 1 160 ? 19.277 12.372 -23.330 1.00 94.56 160 GLN A O 1
ATOM 1249 N N . ASP A 1 161 ? 17.344 13.553 -23.323 1.00 91.62 161 ASP A N 1
ATOM 1250 C CA . ASP A 1 161 ? 17.078 13.545 -24.767 1.00 91.62 161 ASP A CA 1
ATOM 1251 C C . ASP A 1 161 ? 17.089 12.125 -25.368 1.00 91.62 161 ASP A C 1
ATOM 1253 O O . ASP A 1 161 ? 17.515 11.889 -26.499 1.00 91.62 161 ASP A O 1
ATOM 1257 N N . ALA A 1 162 ? 16.614 11.147 -24.589 1.00 89.62 162 ALA A N 1
ATOM 1258 C CA . ALA A 1 162 ? 16.585 9.749 -24.995 1.00 89.62 162 ALA A CA 1
ATOM 1259 C C . ALA A 1 162 ? 15.424 9.483 -25.974 1.00 89.62 162 ALA A C 1
ATOM 1261 O O . ALA A 1 162 ? 14.307 9.981 -25.776 1.00 89.62 162 ALA A O 1
ATOM 1262 N N . PRO A 1 163 ? 15.625 8.649 -27.007 1.00 87.38 163 PRO A N 1
ATOM 1263 C CA . PRO A 1 163 ? 14.596 8.393 -28.002 1.00 87.38 163 PRO A CA 1
ATOM 1264 C C . PRO A 1 163 ? 13.473 7.505 -27.464 1.00 87.38 163 PRO A C 1
ATOM 1266 O O . PRO A 1 163 ? 13.623 6.743 -26.507 1.00 87.38 163 PRO A O 1
ATOM 1269 N N . ASN A 1 164 ? 12.327 7.560 -28.146 1.00 91.06 164 ASN A N 1
ATOM 1270 C CA . ASN A 1 164 ? 11.153 6.735 -27.857 1.00 91.06 164 ASN A CA 1
ATOM 1271 C C . ASN A 1 164 ? 10.703 6.779 -26.375 1.00 91.06 164 ASN A C 1
ATOM 1273 O O . ASN A 1 164 ? 10.523 5.715 -25.768 1.00 91.06 164 ASN A O 1
ATOM 1277 N N . PRO A 1 165 ? 10.451 7.968 -25.786 1.00 93.94 165 PRO A N 1
ATOM 1278 C CA . PRO A 1 165 ? 10.098 8.098 -24.368 1.00 93.94 165 PRO A CA 1
ATOM 1279 C C . PRO A 1 165 ? 8.881 7.245 -23.984 1.00 93.94 165 PRO A C 1
ATOM 1281 O O . PRO A 1 165 ? 8.886 6.584 -22.952 1.00 93.94 165 PRO A O 1
ATOM 1284 N N . ILE A 1 166 ? 7.878 7.149 -24.866 1.00 95.56 166 ILE A N 1
ATOM 1285 C CA . ILE A 1 166 ? 6.683 6.320 -24.647 1.00 95.56 166 ILE A CA 1
ATOM 1286 C C . ILE A 1 166 ? 7.041 4.829 -24.540 1.00 95.56 166 ILE A C 1
ATOM 1288 O O . ILE A 1 166 ? 6.545 4.145 -23.645 1.00 95.56 166 ILE A O 1
ATOM 1292 N N . LYS A 1 167 ? 7.916 4.305 -25.414 1.00 95.12 167 LYS A N 1
ATOM 1293 C CA . LYS A 1 167 ? 8.308 2.884 -25.369 1.00 95.12 167 LYS A CA 1
ATOM 1294 C C . LYS A 1 167 ? 9.064 2.573 -24.078 1.00 95.12 167 LYS A C 1
ATOM 1296 O O . LYS A 1 167 ? 8.745 1.589 -23.417 1.00 95.12 167 LYS A O 1
ATOM 1301 N N . ASN A 1 168 ? 10.001 3.436 -23.687 1.00 95.19 168 ASN A N 1
ATOM 1302 C CA . ASN A 1 168 ? 10.758 3.298 -22.440 1.00 95.19 168 ASN A CA 1
ATOM 1303 C C . ASN A 1 168 ? 9.857 3.358 -21.192 1.00 95.19 168 ASN A C 1
ATOM 1305 O O . ASN A 1 168 ? 10.014 2.548 -20.272 1.00 95.19 168 ASN A O 1
ATOM 1309 N N . SER A 1 169 ? 8.843 4.227 -21.194 1.00 97.31 169 SER A N 1
ATOM 1310 C CA . SER A 1 169 ? 7.820 4.272 -20.145 1.00 97.31 169 SER A CA 1
ATOM 1311 C C . SER A 1 169 ? 7.009 2.982 -20.048 1.00 97.31 169 SER A C 1
ATOM 1313 O O . SER A 1 169 ? 6.791 2.486 -18.942 1.00 97.31 169 SER A O 1
ATOM 1315 N N . VAL A 1 170 ? 6.583 2.410 -21.179 1.00 97.94 170 VAL A N 1
ATOM 1316 C CA . VAL A 1 170 ? 5.839 1.138 -21.198 1.00 97.94 170 VAL A CA 1
ATOM 1317 C C . VAL A 1 170 ? 6.725 -0.024 -20.738 1.00 97.94 170 VAL A C 1
ATOM 1319 O O . VAL A 1 170 ? 6.269 -0.853 -19.952 1.00 97.94 170 VAL A O 1
ATOM 1322 N N . ILE A 1 171 ? 8.000 -0.061 -21.139 1.00 97.44 171 ILE A N 1
ATOM 1323 C CA . ILE A 1 171 ? 8.960 -1.064 -20.653 1.00 97.44 171 ILE A CA 1
ATOM 1324 C C . ILE A 1 171 ? 9.111 -0.965 -19.132 1.00 97.44 171 ILE A C 1
ATOM 1326 O O . ILE A 1 171 ? 8.985 -1.978 -18.439 1.00 97.44 171 ILE A O 1
ATOM 1330 N N . SER A 1 172 ? 9.313 0.247 -18.606 1.00 97.44 172 SER A N 1
ATOM 1331 C CA . SER A 1 172 ? 9.422 0.493 -17.163 1.00 97.44 172 SER A CA 1
ATOM 1332 C C . SER A 1 172 ? 8.158 0.059 -16.419 1.00 97.44 172 SER A C 1
ATOM 1334 O O . SER A 1 172 ? 8.253 -0.640 -15.410 1.00 97.44 172 SER A O 1
ATOM 1336 N N . LEU A 1 173 ? 6.974 0.395 -16.945 1.00 98.12 173 LEU A N 1
ATOM 1337 C CA . LEU A 1 173 ? 5.685 -0.041 -16.403 1.00 98.12 173 LEU A CA 1
ATOM 1338 C C . LEU A 1 173 ? 5.617 -1.565 -16.314 1.00 98.12 173 LEU A C 1
ATOM 1340 O O . LEU A 1 173 ? 5.365 -2.118 -15.244 1.00 98.12 173 LEU A O 1
ATOM 1344 N N . CYS A 1 174 ? 5.854 -2.246 -17.432 1.00 98.12 174 CYS A N 1
ATOM 1345 C CA . CYS A 1 174 ? 5.727 -3.692 -17.540 1.00 98.12 174 CYS A CA 1
ATOM 1346 C C . CYS A 1 174 ? 6.743 -4.437 -16.661 1.00 98.12 174 CYS A C 1
ATOM 1348 O O . CYS A 1 174 ? 6.375 -5.397 -15.975 1.00 98.12 174 CYS A O 1
ATOM 1350 N N . TYR A 1 175 ? 7.997 -3.977 -16.629 1.00 97.56 175 TYR A N 1
ATOM 1351 C CA . TYR A 1 175 ? 9.045 -4.545 -15.782 1.00 97.56 175 TYR A CA 1
ATOM 1352 C C . TYR A 1 175 ? 8.712 -4.395 -14.291 1.00 97.56 175 TYR A C 1
ATOM 1354 O O . TYR A 1 175 ? 8.704 -5.390 -13.559 1.00 97.56 175 TYR A O 1
ATOM 1362 N N . ILE A 1 176 ? 8.376 -3.178 -13.843 1.00 96.50 176 ILE A N 1
ATOM 1363 C CA . ILE A 1 176 ? 8.054 -2.905 -12.436 1.00 96.50 176 ILE A CA 1
ATOM 1364 C C . ILE A 1 176 ? 6.781 -3.630 -12.003 1.00 96.50 176 ILE A C 1
ATOM 1366 O O . ILE A 1 176 ? 6.759 -4.216 -10.918 1.00 96.50 176 ILE A O 1
ATOM 1370 N N . LEU A 1 177 ? 5.740 -3.637 -12.841 1.00 97.31 177 LEU A N 1
ATOM 1371 C CA . LEU A 1 177 ? 4.494 -4.347 -12.556 1.00 97.31 177 LEU A CA 1
ATOM 1372 C C . LEU A 1 177 ? 4.754 -5.839 -12.340 1.00 97.31 177 LEU A C 1
ATOM 1374 O O . LEU A 1 177 ? 4.332 -6.396 -11.326 1.00 97.31 177 LEU A O 1
ATOM 1378 N N . SER A 1 178 ? 5.492 -6.469 -13.259 1.00 96.25 178 SER A N 1
ATOM 1379 C CA . SER A 1 178 ? 5.839 -7.884 -13.145 1.00 96.25 178 SER A CA 1
ATOM 1380 C C . SER A 1 178 ? 6.625 -8.167 -11.867 1.00 96.25 178 SER A C 1
ATOM 1382 O O . SER A 1 178 ? 6.213 -8.994 -11.046 1.00 96.25 178 SER A O 1
ATOM 1384 N N . MET A 1 179 ? 7.713 -7.426 -11.643 1.00 93.69 179 MET A N 1
ATOM 1385 C CA . MET A 1 179 ? 8.576 -7.652 -10.489 1.00 93.69 179 MET A CA 1
ATOM 1386 C C . MET A 1 179 ? 7.867 -7.430 -9.162 1.00 93.69 179 MET A C 1
ATOM 1388 O O . MET A 1 179 ? 8.054 -8.211 -8.227 1.00 93.69 179 MET A O 1
ATOM 1392 N N . GLN A 1 180 ? 7.017 -6.410 -9.065 1.00 92.81 180 GLN A N 1
ATOM 1393 C CA . GLN A 1 180 ? 6.283 -6.146 -7.836 1.00 92.81 180 GLN A CA 1
ATOM 1394 C C . GLN A 1 180 ? 5.227 -7.219 -7.560 1.00 92.81 180 GLN A C 1
ATOM 1396 O O . GLN A 1 180 ? 5.101 -7.656 -6.414 1.00 92.81 180 GLN A O 1
ATOM 1401 N N . ILE A 1 181 ? 4.502 -7.685 -8.583 1.00 93.75 181 ILE A N 1
ATOM 1402 C CA . ILE A 1 181 ? 3.542 -8.785 -8.427 1.00 93.75 181 ILE A CA 1
ATOM 1403 C C . ILE A 1 181 ? 4.262 -10.047 -7.949 1.00 93.75 181 ILE A C 1
ATOM 1405 O O . ILE A 1 181 ? 3.830 -10.669 -6.978 1.00 93.75 181 ILE A O 1
ATOM 1409 N N . ILE A 1 182 ? 5.376 -10.406 -8.588 1.00 90.81 182 ILE A N 1
ATOM 1410 C CA . ILE A 1 182 ? 6.151 -11.597 -8.231 1.00 90.81 182 ILE A CA 1
ATOM 1411 C C . ILE A 1 182 ? 6.686 -11.482 -6.802 1.00 90.81 182 ILE A C 1
ATOM 1413 O O . ILE A 1 182 ? 6.512 -12.404 -6.002 1.00 90.81 182 ILE A O 1
ATOM 1417 N N . ASN A 1 183 ? 7.270 -10.336 -6.447 1.00 87.88 183 ASN A N 1
ATOM 1418 C CA . ASN A 1 183 ? 7.753 -10.080 -5.093 1.00 87.88 183 ASN A CA 1
ATOM 1419 C C . ASN A 1 183 ? 6.633 -10.200 -4.057 1.00 87.88 183 ASN A C 1
ATOM 1421 O O . ASN A 1 183 ? 6.831 -10.867 -3.042 1.00 87.88 183 ASN A O 1
ATOM 1425 N N . ASN A 1 184 ? 5.456 -9.636 -4.333 1.00 89.19 184 ASN A N 1
ATOM 1426 C CA . ASN A 1 184 ? 4.288 -9.736 -3.459 1.00 89.19 184 ASN A CA 1
ATOM 1427 C C . ASN A 1 184 ? 3.790 -11.185 -3.314 1.00 89.19 184 ASN A C 1
ATOM 1429 O O . ASN A 1 184 ? 3.440 -11.600 -2.212 1.00 89.19 184 ASN A O 1
ATOM 1433 N N . ILE A 1 185 ? 3.837 -11.994 -4.382 1.00 88.75 185 ILE A N 1
ATOM 1434 C CA . ILE A 1 185 ? 3.522 -13.433 -4.320 1.00 88.75 185 ILE A CA 1
ATOM 1435 C C . ILE A 1 185 ? 4.496 -14.180 -3.391 1.00 88.75 185 ILE A C 1
ATOM 1437 O O . ILE A 1 185 ? 4.077 -15.076 -2.654 1.00 88.75 185 ILE A O 1
ATOM 1441 N N . PHE A 1 186 ? 5.781 -13.817 -3.389 1.00 84.19 186 PHE A N 1
ATOM 1442 C CA . PHE A 1 186 ? 6.789 -14.443 -2.524 1.00 84.19 186 PHE A CA 1
ATOM 1443 C C . PHE A 1 186 ? 6.703 -14.028 -1.046 1.00 84.19 186 PHE A C 1
ATOM 1445 O O . PHE A 1 186 ? 7.261 -14.729 -0.201 1.00 84.19 186 PHE A O 1
ATOM 1452 N N . ILE A 1 187 ? 6.037 -12.915 -0.719 1.00 79.25 187 ILE A N 1
ATOM 1453 C CA . ILE A 1 187 ? 5.924 -12.392 0.658 1.00 79.25 187 ILE A CA 1
ATOM 1454 C C . ILE A 1 187 ? 4.521 -12.544 1.265 1.00 79.25 187 ILE A C 1
ATOM 1456 O O . ILE A 1 187 ? 4.279 -12.018 2.348 1.00 79.25 187 ILE A O 1
ATOM 1460 N N . ILE A 1 188 ? 3.607 -13.287 0.624 1.00 80.69 188 ILE A N 1
ATOM 1461 C CA . ILE A 1 188 ? 2.221 -13.475 1.106 1.00 80.69 188 ILE A CA 1
ATOM 1462 C C . ILE A 1 188 ? 2.171 -13.888 2.586 1.00 80.69 188 ILE A C 1
ATOM 1464 O O . ILE A 1 188 ? 1.301 -13.428 3.318 1.00 80.69 188 ILE A O 1
ATOM 1468 N N . THR A 1 189 ? 3.084 -14.752 3.041 1.00 72.31 189 THR A N 1
ATOM 1469 C CA . THR A 1 189 ? 3.109 -15.236 4.430 1.00 72.31 189 THR A CA 1
ATOM 1470 C C . THR A 1 189 ? 3.412 -14.129 5.435 1.00 72.31 189 THR A C 1
ATOM 1472 O O . THR A 1 189 ? 2.707 -14.030 6.433 1.00 72.31 189 THR A O 1
ATOM 1475 N N . SER A 1 190 ? 4.401 -13.273 5.165 1.00 68.69 190 SER A N 1
ATOM 1476 C CA . SER A 1 190 ? 4.714 -12.114 6.015 1.00 68.69 190 SER A CA 1
ATOM 1477 C C . SER A 1 190 ? 3.650 -11.022 5.908 1.00 68.69 190 SER A C 1
ATOM 1479 O O . SER A 1 190 ? 3.315 -10.377 6.898 1.00 68.69 190 SER A O 1
ATOM 1481 N N . ASP A 1 191 ? 3.057 -10.852 4.724 1.00 77.06 191 ASP A N 1
ATOM 1482 C CA . ASP A 1 191 ? 2.002 -9.864 4.500 1.00 77.06 191 ASP A CA 1
ATOM 1483 C C . ASP A 1 191 ? 0.723 -10.172 5.284 1.00 77.06 191 ASP A C 1
ATOM 1485 O O . ASP A 1 191 ? -0.038 -9.252 5.551 1.00 77.06 191 ASP A O 1
ATOM 1489 N N . ARG A 1 192 ? 0.485 -11.417 5.724 1.00 77.81 192 ARG A N 1
ATOM 1490 C CA . ARG A 1 192 ? -0.668 -11.734 6.590 1.00 77.81 192 ARG A CA 1
ATOM 1491 C C . ARG A 1 192 ? -0.687 -10.919 7.885 1.00 77.81 192 ARG A C 1
ATOM 1493 O O . ARG A 1 192 ? -1.771 -10.667 8.396 1.00 77.81 192 ARG A O 1
ATOM 1500 N N . TYR A 1 193 ? 0.481 -10.518 8.386 1.00 72.19 193 TYR A N 1
ATOM 1501 C CA . TYR A 1 193 ? 0.608 -9.723 9.608 1.00 72.19 193 TYR A CA 1
ATOM 1502 C C . TYR A 1 193 ? 0.633 -8.214 9.334 1.00 72.19 193 TYR A C 1
ATOM 1504 O O . TYR A 1 193 ? 0.092 -7.451 10.124 1.00 72.19 193 TYR A O 1
ATOM 1512 N N . ASN A 1 194 ? 1.233 -7.783 8.218 1.00 73.50 194 ASN A N 1
ATOM 1513 C CA . ASN A 1 194 ? 1.371 -6.361 7.872 1.00 73.50 194 ASN A CA 1
ATOM 1514 C C . ASN A 1 194 ? 0.159 -5.790 7.112 1.00 73.50 194 ASN A C 1
ATOM 1516 O O . ASN A 1 194 ? -0.235 -4.650 7.333 1.00 73.50 194 ASN A O 1
ATOM 1520 N N . ASP A 1 195 ? -0.398 -6.555 6.172 1.00 82.69 195 ASP A N 1
ATOM 1521 C CA . ASP A 1 195 ? -1.467 -6.138 5.257 1.00 82.69 195 ASP A CA 1
ATOM 1522 C C . ASP A 1 195 ? -2.364 -7.350 4.907 1.00 82.69 195 ASP A C 1
ATOM 1524 O O . ASP A 1 195 ? -2.232 -7.965 3.836 1.00 82.69 195 ASP A O 1
ATOM 1528 N N . PRO A 1 196 ? -3.279 -7.741 5.817 1.00 83.81 196 PRO A N 1
ATOM 1529 C CA . PRO A 1 196 ? -4.111 -8.935 5.650 1.00 83.81 196 PRO A CA 1
ATOM 1530 C C . PRO A 1 196 ? -5.060 -8.837 4.443 1.00 83.81 196 PRO A C 1
ATOM 1532 O O . PRO A 1 196 ? -5.362 -9.845 3.788 1.00 83.81 196 PRO A O 1
ATOM 1535 N N . GLU A 1 197 ? -5.505 -7.629 4.085 1.00 85.25 197 GLU A N 1
ATOM 1536 C CA . GLU A 1 197 ? -6.320 -7.404 2.889 1.00 85.25 197 GLU A CA 1
ATOM 1537 C C . GLU A 1 197 ? -5.533 -7.680 1.597 1.00 85.25 197 GLU A C 1
ATOM 1539 O O . GLU A 1 197 ? -6.072 -8.284 0.661 1.00 85.25 197 GLU A O 1
ATOM 1544 N N . ARG A 1 198 ? -4.264 -7.262 1.513 1.00 88.25 198 ARG A N 1
ATOM 1545 C CA . ARG A 1 198 ? -3.401 -7.603 0.373 1.00 88.25 198 ARG A CA 1
ATOM 1546 C C . ARG A 1 198 ? -3.071 -9.090 0.360 1.00 88.25 198 ARG A C 1
ATOM 1548 O O . ARG A 1 198 ? -3.186 -9.719 -0.693 1.00 88.25 198 ARG A O 1
ATOM 1555 N N . ALA A 1 199 ? -2.728 -9.676 1.506 1.00 87.19 199 ALA A N 1
ATOM 1556 C CA . ALA A 1 199 ? -2.399 -11.098 1.596 1.00 87.19 199 ALA A CA 1
ATOM 1557 C C . ALA A 1 199 ? -3.561 -11.992 1.128 1.00 87.19 199 ALA A C 1
ATOM 1559 O O . ALA A 1 199 ? -3.354 -12.933 0.352 1.00 87.19 199 ALA A O 1
ATOM 1560 N N . SER A 1 200 ? -4.794 -11.677 1.537 1.00 88.88 200 SER A N 1
ATOM 1561 C CA . SER A 1 200 ? -5.998 -12.390 1.084 1.00 88.88 200 SER A CA 1
ATOM 1562 C C . SER A 1 200 ? -6.256 -12.206 -0.417 1.00 88.88 200 SER A C 1
ATOM 1564 O O . SER A 1 200 ? -6.536 -13.188 -1.110 1.00 88.88 200 SER A O 1
ATOM 1566 N N . PHE A 1 201 ? -6.073 -10.994 -0.956 1.00 92.50 201 PHE A N 1
ATOM 1567 C CA . PHE A 1 201 ? -6.186 -10.726 -2.395 1.00 92.50 201 PHE A CA 1
ATOM 1568 C C . PHE A 1 201 ? -5.184 -11.547 -3.224 1.00 92.50 201 PHE A C 1
ATOM 1570 O O . PHE A 1 201 ? -5.580 -12.218 -4.181 1.00 92.50 201 PHE A O 1
ATOM 1577 N N . TYR A 1 202 ? -3.905 -11.557 -2.836 1.00 93.12 202 TYR A N 1
ATOM 1578 C CA . TYR A 1 202 ? -2.863 -12.322 -3.533 1.00 93.12 202 TYR A CA 1
ATOM 1579 C C . TYR A 1 202 ? -3.039 -13.830 -3.377 1.00 93.12 202 TYR A C 1
ATOM 1581 O O . TYR A 1 202 ? -2.758 -14.569 -4.316 1.00 93.12 202 TYR A O 1
ATOM 1589 N N . THR A 1 203 ? -3.545 -14.296 -2.233 1.00 91.44 203 THR A N 1
ATOM 1590 C CA . THR A 1 203 ? -3.880 -15.714 -2.040 1.00 91.44 203 THR A CA 1
ATOM 1591 C C . THR A 1 203 ? -5.009 -16.134 -2.984 1.00 91.44 203 THR A C 1
ATOM 1593 O O . THR A 1 203 ? -4.894 -17.157 -3.657 1.00 91.44 203 THR A O 1
ATOM 1596 N N . LYS A 1 204 ? -6.064 -15.316 -3.098 1.00 94.06 204 LYS A N 1
ATOM 1597 C CA . LYS A 1 204 ? -7.231 -15.597 -3.948 1.00 94.06 204 LYS A CA 1
ATOM 1598 C C . LYS A 1 204 ? -6.909 -15.562 -5.445 1.00 94.06 204 LYS A C 1
ATOM 1600 O O . LYS A 1 204 ? -7.400 -16.400 -6.194 1.00 94.06 204 LYS A O 1
ATOM 1605 N N . TYR A 1 205 ? -6.099 -14.601 -5.893 1.00 94.44 205 TYR A N 1
ATOM 1606 C CA . TYR A 1 205 ? -5.840 -14.360 -7.321 1.00 94.44 205 TYR A CA 1
ATOM 1607 C C . TYR A 1 205 ? -4.428 -14.738 -7.783 1.00 94.44 205 TYR A C 1
ATOM 1609 O O . TYR A 1 205 ? -4.017 -14.334 -8.871 1.00 94.44 205 TYR A O 1
ATOM 1617 N N . LYS A 1 206 ? -3.698 -15.544 -7.002 1.00 92.88 206 LYS A N 1
ATOM 1618 C CA . LYS A 1 206 ? -2.287 -15.901 -7.233 1.00 92.88 206 LYS A CA 1
ATOM 1619 C C . LYS A 1 206 ? -1.966 -16.275 -8.683 1.00 92.88 206 LYS A C 1
ATOM 1621 O O . LYS A 1 206 ? -1.022 -15.741 -9.253 1.00 92.88 206 LYS A O 1
ATOM 1626 N N . ILE A 1 207 ? -2.757 -17.169 -9.282 1.00 93.75 207 ILE A N 1
ATOM 1627 C CA . ILE A 1 207 ? -2.527 -17.659 -10.652 1.00 93.75 207 ILE A CA 1
ATOM 1628 C C . ILE A 1 207 ? -2.755 -16.542 -11.676 1.00 93.75 207 ILE A C 1
ATOM 1630 O O . ILE A 1 207 ? -1.900 -16.309 -12.522 1.00 93.75 207 ILE A O 1
ATOM 1634 N N . ARG A 1 208 ? -3.868 -15.803 -11.571 1.00 96.00 208 ARG A N 1
ATOM 1635 C CA . ARG A 1 208 ? -4.195 -14.706 -12.501 1.00 96.00 208 ARG A CA 1
ATOM 1636 C C . ARG A 1 208 ? -3.151 -13.590 -12.445 1.00 96.00 208 ARG A C 1
ATOM 1638 O O . ARG A 1 208 ? -2.734 -13.090 -13.483 1.00 96.00 208 ARG A O 1
ATOM 1645 N N . LEU A 1 209 ? -2.696 -13.242 -11.241 1.00 94.81 209 LEU A N 1
ATOM 1646 C CA . LEU A 1 209 ? -1.622 -12.270 -11.039 1.00 94.81 209 LEU A CA 1
ATOM 1647 C C . LEU A 1 209 ? -0.284 -12.784 -11.588 1.00 94.81 209 LEU A C 1
ATOM 1649 O O . LEU A 1 209 ? 0.434 -12.027 -12.231 1.00 94.81 209 LEU A O 1
ATOM 1653 N N . GLY A 1 210 ? 0.028 -14.070 -11.404 1.00 94.00 210 GLY A N 1
ATOM 1654 C CA . GLY A 1 210 ? 1.217 -14.693 -11.991 1.00 94.00 210 GLY A CA 1
ATOM 1655 C C . GLY A 1 210 ? 1.223 -14.645 -13.522 1.00 94.00 210 GLY A C 1
ATOM 1656 O O . GLY A 1 210 ? 2.243 -14.302 -14.114 1.00 94.00 210 GLY A O 1
ATOM 1657 N N . VAL A 1 211 ? 0.079 -14.910 -14.162 1.00 96.31 211 VAL A N 1
ATOM 1658 C CA . VAL A 1 211 ? -0.079 -14.781 -15.622 1.00 96.31 211 VAL A CA 1
ATOM 1659 C C . VAL A 1 211 ? 0.106 -13.330 -16.068 1.00 96.31 211 VAL A C 1
ATOM 1661 O O . VAL A 1 211 ? 0.846 -13.081 -17.016 1.00 96.31 211 VAL A O 1
ATOM 1664 N N . LEU A 1 212 ? -0.494 -12.366 -15.360 1.00 96.12 212 LEU A N 1
ATOM 1665 C CA . LEU A 1 212 ? -0.316 -10.938 -15.645 1.00 96.12 212 LEU A CA 1
ATOM 1666 C C . LEU A 1 212 ? 1.155 -10.507 -15.539 1.00 96.12 212 LEU A C 1
ATOM 1668 O O . LEU A 1 212 ? 1.640 -9.772 -16.398 1.00 96.12 212 LEU A O 1
ATOM 1672 N N . ALA A 1 213 ? 1.871 -10.976 -14.515 1.00 96.12 213 ALA A N 1
ATOM 1673 C CA . ALA A 1 213 ? 3.296 -10.702 -14.355 1.00 96.12 213 ALA A CA 1
ATOM 1674 C C . ALA A 1 213 ? 4.119 -11.311 -15.499 1.00 96.12 213 ALA A C 1
ATOM 1676 O O . ALA A 1 213 ? 4.920 -10.612 -16.114 1.00 96.12 213 ALA A O 1
ATOM 1677 N N . GLY A 1 214 ? 3.864 -12.577 -15.848 1.00 96.31 214 GLY A N 1
ATOM 1678 C CA . GLY A 1 214 ? 4.523 -13.246 -16.972 1.00 96.31 214 GLY A CA 1
ATOM 1679 C C . GLY A 1 214 ? 4.301 -12.518 -18.298 1.00 96.31 214 GLY A C 1
ATOM 1680 O O . GLY A 1 214 ? 5.263 -12.212 -19.000 1.00 96.31 214 GLY A O 1
ATOM 1681 N N . PHE A 1 215 ? 3.052 -12.157 -18.602 1.00 97.69 215 PHE A N 1
ATOM 1682 C CA . PHE A 1 215 ? 2.713 -11.379 -19.795 1.00 97.69 215 PHE A CA 1
ATOM 1683 C C . PHE A 1 215 ? 3.406 -10.010 -19.803 1.00 97.69 215 PHE A C 1
ATOM 1685 O O . PHE A 1 215 ? 3.981 -9.614 -20.813 1.00 97.69 215 PHE A O 1
ATOM 1692 N N . SER A 1 216 ? 3.422 -9.313 -18.663 1.00 97.50 216 SER A N 1
ATOM 1693 C CA . SER A 1 216 ? 4.103 -8.019 -18.534 1.00 97.50 216 SER A CA 1
ATOM 1694 C C . SER A 1 216 ? 5.614 -8.154 -18.756 1.00 97.50 216 SER A C 1
ATOM 1696 O O . SER A 1 216 ? 6.192 -7.366 -19.497 1.00 97.50 216 SER A O 1
ATOM 1698 N N . SER A 1 217 ? 6.262 -9.182 -18.202 1.00 97.06 217 SER A N 1
ATOM 1699 C CA . SER A 1 217 ? 7.682 -9.460 -18.459 1.00 97.06 217 SER A CA 1
ATOM 1700 C C . SER A 1 217 ? 7.974 -9.754 -19.929 1.00 97.06 217 SER A C 1
ATOM 1702 O O . SER A 1 217 ? 8.947 -9.228 -20.462 1.00 97.06 217 SER A O 1
ATOM 1704 N N . LEU A 1 218 ? 7.139 -10.560 -20.591 1.00 97.94 218 LEU A N 1
ATOM 1705 C CA . LEU A 1 218 ? 7.291 -10.853 -22.019 1.00 97.94 218 LEU A CA 1
ATOM 1706 C C . LEU A 1 218 ? 7.110 -9.594 -22.874 1.00 97.94 218 LEU A C 1
ATOM 1708 O O . LEU A 1 218 ? 7.897 -9.366 -23.786 1.00 97.94 218 LEU A O 1
ATOM 1712 N N . CYS A 1 219 ? 6.132 -8.747 -22.541 1.00 97.94 219 CYS A N 1
ATOM 1713 C CA . CYS A 1 219 ? 5.927 -7.457 -23.197 1.00 97.94 219 CYS A CA 1
ATOM 1714 C C . CYS A 1 219 ? 7.152 -6.539 -23.038 1.00 97.94 219 CYS A C 1
ATOM 1716 O O . CYS A 1 219 ? 7.651 -6.001 -24.024 1.00 97.94 219 CYS A O 1
ATOM 1718 N N . ALA A 1 220 ? 7.692 -6.421 -21.818 1.00 97.69 220 ALA A N 1
ATOM 1719 C CA . ALA A 1 220 ? 8.887 -5.621 -21.552 1.00 97.69 220 ALA A CA 1
ATOM 1720 C C . ALA A 1 220 ? 10.101 -6.123 -22.352 1.00 97.69 220 ALA A C 1
ATOM 1722 O O . ALA A 1 220 ? 10.811 -5.323 -22.954 1.00 97.69 220 ALA A O 1
ATOM 1723 N N . LEU A 1 221 ? 10.314 -7.443 -22.401 1.00 98.00 221 LEU A N 1
ATOM 1724 C CA . LEU A 1 221 ? 11.395 -8.060 -23.173 1.00 98.00 221 LEU A CA 1
ATOM 1725 C C . LEU A 1 221 ? 11.216 -7.867 -24.680 1.00 98.00 221 LEU A C 1
ATOM 1727 O O . LEU A 1 221 ? 12.177 -7.527 -25.361 1.00 98.00 221 LEU A O 1
ATOM 1731 N N . TYR A 1 222 ? 10.001 -8.036 -25.200 1.00 98.00 222 TYR A N 1
ATOM 1732 C CA . TYR A 1 222 ? 9.706 -7.820 -26.616 1.00 98.00 222 TYR A CA 1
ATOM 1733 C C . TYR A 1 222 ? 9.969 -6.368 -27.037 1.00 98.00 222 TYR A C 1
ATOM 1735 O O . TYR A 1 222 ? 10.641 -6.120 -28.036 1.00 98.00 222 TYR A O 1
ATOM 1743 N N . LEU A 1 223 ? 9.501 -5.399 -26.245 1.00 96.31 223 LEU A N 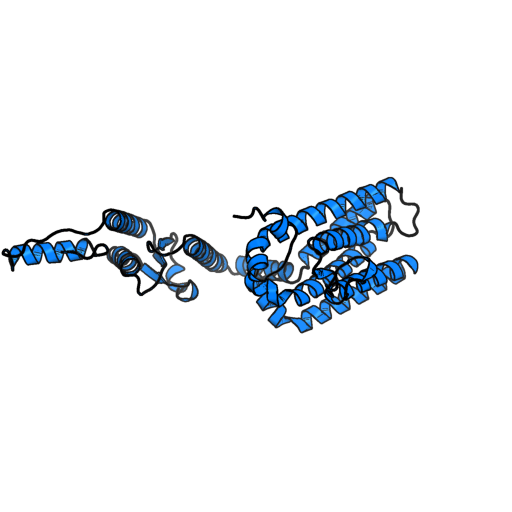1
ATOM 1744 C CA . LEU A 1 223 ? 9.765 -3.983 -26.499 1.00 96.31 223 LEU A CA 1
ATOM 1745 C C . LEU A 1 223 ? 11.250 -3.634 -26.321 1.00 96.31 223 LEU A C 1
ATOM 1747 O O . LEU A 1 223 ? 11.788 -2.860 -27.107 1.00 96.31 223 LEU A O 1
ATOM 1751 N N . GLY A 1 224 ? 11.928 -4.236 -25.341 1.00 95.38 224 GLY A N 1
ATOM 1752 C CA . GLY A 1 224 ? 13.371 -4.084 -25.153 1.00 95.38 224 GLY A CA 1
ATOM 1753 C C . GLY A 1 224 ? 14.183 -4.638 -26.327 1.00 95.38 224 GLY A C 1
ATOM 1754 O O . GLY A 1 224 ? 15.146 -4.009 -26.754 1.00 95.38 224 GLY A O 1
ATOM 1755 N N . PHE A 1 225 ? 13.756 -5.760 -26.913 1.00 96.06 225 PHE A N 1
ATOM 1756 C CA . PHE A 1 225 ? 14.352 -6.319 -28.130 1.00 96.06 225 PHE A CA 1
ATOM 1757 C C . PHE A 1 225 ? 14.234 -5.364 -29.322 1.00 96.06 225 PHE A C 1
ATOM 1759 O O . PHE A 1 225 ? 15.193 -5.214 -30.074 1.00 96.06 225 PHE A O 1
ATOM 1766 N N . GLN A 1 226 ? 13.107 -4.657 -29.458 1.00 94.00 226 GLN A N 1
ATOM 1767 C CA . GLN A 1 226 ? 12.943 -3.637 -30.501 1.00 94.00 226 GLN A CA 1
ATOM 1768 C C . GLN A 1 226 ? 13.851 -2.409 -30.320 1.00 94.00 226 GLN A C 1
ATOM 1770 O O . GLN A 1 226 ? 14.095 -1.708 -31.298 1.00 94.00 226 GLN A O 1
ATOM 1775 N N . GLN A 1 227 ? 14.319 -2.122 -29.100 1.00 91.31 227 GLN A N 1
ATOM 1776 C CA . GLN A 1 227 ? 15.247 -1.012 -28.831 1.00 91.31 227 GLN A CA 1
ATOM 1777 C C . GLN A 1 227 ? 16.701 -1.407 -29.125 1.00 91.31 227 GLN A C 1
ATOM 1779 O O . GLN A 1 227 ? 17.500 -0.570 -29.530 1.00 91.31 227 GLN A O 1
ATOM 1784 N N . GLY A 1 228 ? 17.050 -2.684 -28.944 1.00 92.81 228 GLY A N 1
ATOM 1785 C CA . GLY A 1 228 ? 18.356 -3.220 -29.312 1.00 92.81 228 GLY A CA 1
ATOM 1786 C C . GLY A 1 228 ? 18.780 -4.424 -28.475 1.00 92.81 228 GLY A C 1
ATOM 1787 O O . GLY A 1 228 ? 18.265 -4.682 -27.386 1.00 92.81 228 GLY A O 1
ATOM 1788 N N . MET A 1 229 ? 19.782 -5.155 -28.968 1.00 93.62 229 MET A N 1
ATOM 1789 C CA . MET A 1 229 ? 20.263 -6.382 -28.321 1.00 93.62 229 MET A CA 1
ATOM 1790 C C . MET A 1 229 ? 20.847 -6.129 -26.927 1.00 93.62 229 MET A C 1
ATOM 1792 O O . MET A 1 229 ? 20.564 -6.883 -25.998 1.00 93.62 229 MET A O 1
ATOM 1796 N N . LEU A 1 230 ? 21.622 -5.050 -26.755 1.00 93.62 230 LEU A N 1
ATOM 1797 C CA . LEU A 1 230 ? 22.185 -4.692 -25.449 1.00 93.62 230 LEU A CA 1
ATOM 1798 C C . LEU A 1 230 ? 21.074 -4.395 -24.432 1.00 93.62 230 LEU A C 1
ATOM 1800 O O . LEU A 1 230 ? 21.097 -4.926 -23.324 1.00 93.62 230 LEU A O 1
ATOM 1804 N N . TYR A 1 231 ? 20.074 -3.607 -24.835 1.00 94.44 231 TYR A N 1
ATOM 1805 C CA . TYR A 1 231 ? 18.917 -3.269 -24.008 1.00 94.44 231 TYR A CA 1
ATOM 1806 C C . TYR A 1 231 ? 18.177 -4.536 -23.558 1.00 94.44 231 TYR A C 1
ATOM 1808 O O . TYR A 1 231 ? 17.916 -4.727 -22.368 1.00 94.44 231 TYR A O 1
ATOM 1816 N N . PHE A 1 232 ? 17.888 -5.436 -24.502 1.00 96.12 232 PHE A N 1
ATOM 1817 C CA . PHE A 1 232 ? 17.237 -6.715 -24.232 1.00 96.12 232 PHE A CA 1
ATOM 1818 C C . PHE A 1 232 ? 18.000 -7.561 -23.210 1.00 96.12 232 PHE A C 1
ATOM 1820 O O . PHE A 1 232 ? 17.400 -8.030 -22.243 1.00 96.12 232 PHE A O 1
ATOM 1827 N N . PHE A 1 233 ? 19.311 -7.745 -23.387 1.00 96.25 233 PHE A N 1
ATOM 1828 C CA . PHE A 1 233 ? 20.100 -8.582 -22.481 1.00 96.25 233 PHE A CA 1
ATOM 1829 C C . PHE A 1 233 ? 20.249 -7.970 -21.088 1.00 96.25 233 PHE A C 1
ATOM 1831 O O . PHE A 1 233 ? 20.169 -8.705 -20.102 1.00 96.25 233 PHE A O 1
ATOM 1838 N N . VAL A 1 234 ? 20.400 -6.646 -20.981 1.00 95.62 234 VAL A N 1
ATOM 1839 C CA . VAL A 1 234 ? 20.406 -5.956 -19.681 1.00 95.62 234 VAL A CA 1
ATOM 1840 C C . VAL A 1 234 ? 19.063 -6.148 -18.976 1.00 95.62 234 VAL A C 1
ATOM 1842 O O . VAL A 1 234 ? 19.031 -6.528 -17.804 1.00 95.62 234 VAL A O 1
ATOM 1845 N N . LEU A 1 235 ? 17.947 -5.974 -19.690 1.00 96.19 235 LEU A N 1
ATOM 1846 C CA . LEU A 1 235 ? 16.614 -6.175 -19.125 1.00 96.19 235 LEU A CA 1
ATOM 1847 C C . LEU A 1 235 ? 16.367 -7.641 -18.728 1.00 96.19 235 LEU A C 1
ATOM 1849 O O . LEU A 1 235 ? 15.826 -7.909 -17.654 1.00 96.19 235 LEU A O 1
ATOM 1853 N N . LEU A 1 236 ? 16.802 -8.600 -19.549 1.00 96.62 236 LEU A N 1
ATOM 1854 C CA . LEU A 1 236 ? 16.724 -10.032 -19.251 1.00 96.62 236 LEU A CA 1
ATOM 1855 C C . LEU A 1 236 ? 17.541 -10.393 -18.007 1.00 96.62 236 LEU A C 1
ATOM 1857 O O . LEU A 1 236 ? 17.067 -11.158 -17.161 1.00 96.62 236 LEU A O 1
ATOM 1861 N N . LEU A 1 237 ? 18.740 -9.826 -17.868 1.00 94.75 237 LEU A N 1
ATOM 1862 C CA . LEU A 1 237 ? 19.578 -9.999 -16.687 1.00 94.75 237 LEU A CA 1
ATOM 1863 C C . LEU A 1 237 ? 18.887 -9.429 -15.445 1.00 94.75 237 LEU A C 1
ATOM 1865 O O . LEU A 1 237 ? 18.810 -10.119 -14.430 1.00 94.75 237 LEU A O 1
ATOM 1869 N N . MET A 1 238 ? 18.320 -8.222 -15.527 1.00 94.56 238 MET A N 1
ATOM 1870 C CA . MET A 1 238 ? 17.561 -7.616 -14.427 1.00 94.56 238 MET A CA 1
ATOM 1871 C C . MET A 1 238 ? 16.358 -8.475 -14.016 1.00 94.56 238 MET A C 1
ATOM 1873 O O . MET A 1 238 ? 16.146 -8.711 -12.824 1.00 94.56 238 MET A O 1
ATOM 1877 N N . ILE A 1 239 ? 15.605 -9.004 -14.988 1.00 93.75 239 ILE A N 1
ATOM 1878 C CA . ILE A 1 239 ? 14.490 -9.918 -14.714 1.00 93.75 239 ILE A CA 1
ATOM 1879 C C . ILE A 1 239 ? 14.996 -11.203 -14.044 1.00 93.75 239 ILE A C 1
ATOM 1881 O O . ILE A 1 239 ? 14.436 -11.662 -13.048 1.00 93.75 239 ILE A O 1
ATOM 1885 N N . SER A 1 240 ? 16.092 -11.764 -14.542 1.00 91.25 240 SER A N 1
ATOM 1886 C CA . SER A 1 240 ? 16.686 -12.985 -13.992 1.00 91.25 240 SER A CA 1
ATOM 1887 C C . SER A 1 240 ? 17.177 -12.783 -12.556 1.00 91.25 240 SER A C 1
ATOM 1889 O O . SER A 1 240 ? 16.905 -13.623 -11.697 1.00 91.25 240 SER A O 1
ATOM 1891 N N . LEU A 1 241 ? 17.831 -11.652 -12.269 1.00 88.25 241 LEU A N 1
ATOM 1892 C CA . LEU A 1 241 ? 18.300 -11.278 -10.931 1.00 88.25 241 LEU A CA 1
ATOM 1893 C C . LEU A 1 241 ? 17.141 -11.053 -9.952 1.00 88.25 241 LEU A C 1
ATOM 1895 O O . LEU A 1 241 ? 17.204 -11.506 -8.810 1.00 88.25 241 LEU A O 1
ATOM 1899 N N . GLY A 1 242 ? 16.056 -10.403 -10.381 1.00 86.06 242 GLY A N 1
ATOM 1900 C CA . GLY A 1 242 ? 14.887 -10.205 -9.518 1.00 86.06 242 GLY A CA 1
ATOM 1901 C C . GLY A 1 242 ? 14.167 -11.517 -9.180 1.00 86.06 242 GLY A C 1
ATOM 1902 O O . GLY A 1 242 ? 13.759 -11.726 -8.035 1.00 86.06 242 GLY A O 1
ATOM 1903 N N . LEU A 1 243 ? 14.075 -12.447 -10.138 1.00 85.44 243 LEU A N 1
ATOM 1904 C CA . LEU A 1 243 ? 13.530 -13.790 -9.907 1.00 85.44 243 LEU A CA 1
ATOM 1905 C C . LEU A 1 243 ? 14.436 -14.629 -9.001 1.00 85.44 243 LEU A C 1
ATOM 1907 O O . LEU A 1 243 ? 13.952 -15.351 -8.120 1.00 85.44 243 LEU A O 1
ATOM 1911 N N . SER A 1 244 ? 15.749 -14.544 -9.219 1.00 81.50 244 SER A N 1
ATOM 1912 C CA . SER A 1 244 ? 16.732 -15.314 -8.467 1.00 81.50 244 SER A CA 1
ATOM 1913 C C . SER A 1 244 ? 16.927 -14.775 -7.055 1.00 81.50 244 SER A C 1
ATOM 1915 O O . SER A 1 244 ? 17.181 -15.584 -6.174 1.00 81.50 244 SER A O 1
ATOM 1917 N N . TYR A 1 245 ? 16.715 -13.483 -6.779 1.00 74.31 245 TYR A N 1
ATOM 1918 C CA . TYR A 1 245 ? 16.893 -12.885 -5.445 1.00 74.31 245 TYR A CA 1
ATOM 1919 C C . TYR A 1 245 ? 16.171 -13.658 -4.325 1.00 74.31 245 TYR A C 1
ATOM 1921 O O . TYR A 1 245 ? 16.727 -13.887 -3.251 1.00 74.31 245 TYR A O 1
ATOM 1929 N N . ASN A 1 246 ? 14.955 -14.147 -4.588 1.00 64.62 246 ASN A N 1
ATOM 1930 C CA . ASN A 1 246 ? 14.194 -14.937 -3.613 1.00 64.62 246 ASN A CA 1
ATOM 1931 C C . ASN A 1 246 ? 14.673 -16.403 -3.481 1.00 64.62 246 ASN A C 1
ATOM 1933 O O . ASN A 1 246 ? 14.263 -17.097 -2.547 1.00 64.62 246 ASN A O 1
ATOM 1937 N N . ARG A 1 247 ? 15.520 -16.888 -4.400 1.00 65.38 247 ARG A N 1
ATOM 1938 C CA . ARG A 1 247 ? 16.036 -18.271 -4.471 1.00 65.38 247 ARG A CA 1
ATOM 1939 C C . ARG A 1 247 ? 17.559 -18.393 -4.296 1.00 65.38 247 ARG A C 1
ATOM 1941 O O . ARG A 1 247 ? 18.035 -19.498 -4.044 1.00 65.38 247 ARG A O 1
ATOM 1948 N N . MET A 1 248 ? 18.316 -17.305 -4.427 1.00 55.94 248 MET A N 1
ATOM 1949 C CA . MET A 1 248 ? 19.776 -17.311 -4.490 1.00 55.94 248 MET A CA 1
ATOM 1950 C C . MET A 1 248 ? 20.382 -17.484 -3.092 1.00 55.94 248 MET A C 1
ATOM 1952 O O . MET A 1 248 ? 20.100 -16.725 -2.159 1.00 55.94 248 MET A O 1
ATOM 1956 N N . LYS A 1 249 ? 21.212 -18.522 -2.954 1.00 51.50 249 LYS A N 1
ATOM 1957 C CA . LYS A 1 249 ? 22.062 -18.764 -1.782 1.00 51.50 249 LYS A CA 1
ATOM 1958 C C . LYS A 1 249 ? 23.314 -17.885 -1.903 1.00 51.50 249 LYS A C 1
ATOM 1960 O O . LYS A 1 249 ? 23.835 -17.745 -3.008 1.00 51.50 249 LYS A O 1
ATOM 1965 N N . MET A 1 250 ? 23.772 -17.279 -0.807 1.00 46.75 250 MET A N 1
ATOM 1966 C CA . MET A 1 250 ? 24.985 -16.450 -0.813 1.00 46.75 250 MET A CA 1
ATOM 1967 C C . MET A 1 250 ? 26.223 -17.292 -1.179 1.00 46.75 250 MET A C 1
ATOM 1969 O O . MET A 1 250 ? 26.376 -18.391 -0.642 1.00 46.75 250 MET A O 1
ATOM 1973 N N . PRO A 1 251 ? 27.122 -16.806 -2.057 1.00 47.38 251 PRO A N 1
ATOM 1974 C CA . PRO A 1 251 ? 28.388 -17.479 -2.324 1.00 47.38 251 PRO A CA 1
ATOM 1975 C C . PRO A 1 251 ? 29.294 -17.419 -1.083 1.00 47.38 251 PRO A C 1
ATOM 1977 O O . PRO A 1 251 ? 29.532 -16.349 -0.522 1.00 47.38 251 PRO A O 1
ATOM 1980 N N . GLY A 1 252 ? 29.814 -18.576 -0.660 1.00 48.16 252 GLY A N 1
ATOM 1981 C CA . GLY A 1 252 ? 30.531 -18.760 0.612 1.00 48.16 252 GLY A CA 1
ATOM 1982 C C . GLY A 1 252 ? 31.850 -17.991 0.777 1.00 48.16 252 GLY A C 1
ATOM 1983 O O . GLY A 1 252 ? 32.417 -18.009 1.860 1.00 48.16 252 GLY A O 1
ATOM 1984 N N . PHE A 1 253 ? 32.339 -17.291 -0.251 1.00 54.12 253 PHE A N 1
ATOM 1985 C CA . PHE A 1 253 ? 33.564 -16.486 -0.164 1.00 54.12 253 PHE A CA 1
ATOM 1986 C C . PHE A 1 253 ? 33.368 -15.159 0.598 1.00 54.12 253 PHE A C 1
ATOM 1988 O O . PHE A 1 253 ? 34.320 -14.622 1.154 1.00 54.12 253 PHE A O 1
ATOM 1995 N N . LEU A 1 254 ? 32.136 -14.635 0.658 1.00 50.62 254 LEU A N 1
ATOM 1996 C CA . LEU A 1 254 ? 31.837 -13.335 1.281 1.00 50.62 254 LEU A CA 1
ATOM 1997 C C . LEU A 1 254 ? 31.587 -13.405 2.798 1.00 50.62 254 LEU A C 1
ATOM 1999 O O . LEU A 1 254 ? 31.581 -12.371 3.460 1.00 50.62 254 LEU A O 1
ATOM 2003 N N . LEU A 1 255 ? 31.387 -14.598 3.365 1.00 47.16 255 LEU A N 1
ATOM 2004 C CA . LEU A 1 255 ? 31.124 -14.795 4.793 1.00 47.16 255 LEU A CA 1
ATOM 2005 C C . LEU A 1 255 ? 32.056 -15.885 5.334 1.00 47.16 255 LEU A C 1
ATOM 2007 O O . LEU A 1 255 ? 31.927 -17.051 4.973 1.00 47.16 255 LEU A O 1
ATOM 2011 N N . LYS A 1 256 ? 32.952 -15.521 6.263 1.00 46.16 256 LYS A N 1
ATOM 2012 C CA . LYS A 1 256 ? 33.730 -16.440 7.126 1.00 46.16 256 LYS A CA 1
ATOM 2013 C C . LYS A 1 256 ? 32.824 -17.166 8.146 1.00 46.16 256 LYS A C 1
ATOM 2015 O O . LYS A 1 256 ? 33.169 -17.308 9.316 1.00 46.16 256 LYS A O 1
ATOM 2020 N N . THR A 1 257 ? 31.642 -17.602 7.724 1.00 46.19 257 THR A N 1
ATOM 2021 C CA . THR A 1 257 ? 30.639 -18.204 8.602 1.00 46.19 257 THR A CA 1
ATOM 2022 C C . THR A 1 257 ? 29.933 -19.330 7.860 1.00 46.19 257 THR A C 1
ATOM 2024 O O . THR A 1 257 ? 29.374 -19.138 6.786 1.00 46.19 257 THR A O 1
ATOM 2027 N N . THR A 1 258 ? 29.939 -20.518 8.455 1.00 40.34 258 THR A N 1
ATOM 2028 C CA . THR A 1 258 ? 29.438 -21.802 7.934 1.00 40.34 258 THR A CA 1
ATOM 2029 C C . THR A 1 258 ? 27.905 -21.911 7.854 1.00 40.34 258 THR A C 1
ATOM 2031 O O . THR A 1 258 ? 27.353 -23.009 7.910 1.00 40.34 258 THR A O 1
ATOM 2034 N N . GLN A 1 259 ? 27.182 -20.797 7.706 1.00 46.59 259 GLN A N 1
ATOM 2035 C CA . GLN A 1 259 ? 25.728 -20.803 7.521 1.00 46.59 259 GLN A CA 1
ATOM 2036 C C . GLN A 1 259 ? 25.358 -20.407 6.090 1.00 46.59 259 GLN A C 1
ATOM 2038 O O . GLN A 1 259 ? 25.650 -19.302 5.640 1.00 46.59 259 GLN A O 1
ATOM 2043 N N . ASN A 1 260 ? 24.654 -21.311 5.401 1.00 45.34 260 ASN A N 1
ATOM 2044 C CA . ASN A 1 260 ? 24.022 -21.102 4.095 1.00 45.34 260 ASN A CA 1
ATOM 2045 C C . ASN A 1 260 ? 22.916 -20.033 4.176 1.00 45.34 260 ASN A C 1
ATOM 2047 O O . ASN A 1 260 ? 21.730 -20.370 4.158 1.00 45.34 260 ASN A O 1
ATOM 2051 N N . ARG A 1 261 ? 23.286 -18.754 4.273 1.00 52.62 261 ARG A N 1
ATOM 2052 C CA . ARG A 1 261 ? 22.322 -17.650 4.288 1.00 52.62 261 ARG A CA 1
ATOM 2053 C C . ARG A 1 261 ? 21.863 -17.288 2.874 1.00 52.62 261 ARG A C 1
ATOM 2055 O O . ARG A 1 261 ? 22.656 -17.288 1.927 1.00 52.62 261 ARG A O 1
ATOM 2062 N N . LYS A 1 262 ? 20.572 -17.011 2.687 1.00 58.28 262 LYS A N 1
ATOM 2063 C CA . LYS A 1 262 ? 20.027 -16.506 1.406 1.00 58.28 262 LYS A CA 1
ATOM 2064 C C . LYS A 1 262 ? 20.353 -15.019 1.251 1.00 58.28 262 LYS A C 1
ATOM 2066 O O . LYS A 1 262 ? 20.426 -14.310 2.245 1.00 58.28 262 LYS A O 1
ATOM 2071 N N . ILE A 1 263 ? 20.469 -14.501 0.023 1.00 57.34 263 ILE A N 1
ATOM 2072 C CA . ILE A 1 263 ? 20.705 -13.050 -0.199 1.00 57.34 263 ILE A CA 1
ATOM 2073 C C . ILE A 1 263 ? 19.586 -12.203 0.437 1.00 57.34 263 ILE A C 1
ATOM 2075 O O . ILE A 1 263 ? 19.836 -11.132 0.980 1.00 57.34 263 ILE A O 1
ATOM 2079 N N . LYS A 1 264 ? 18.355 -12.728 0.457 1.00 58.03 264 LYS A N 1
ATOM 2080 C CA . LYS A 1 264 ? 17.198 -12.132 1.144 1.00 58.03 264 LYS A CA 1
ATOM 2081 C C . LYS A 1 264 ? 17.387 -11.941 2.659 1.00 58.03 264 LYS A C 1
ATOM 2083 O O . LYS A 1 264 ? 16.669 -11.145 3.252 1.00 58.03 264 LYS A O 1
ATOM 2088 N N . GLU A 1 265 ? 18.318 -12.666 3.272 1.00 59.84 265 GLU A N 1
ATOM 2089 C CA . GLU A 1 265 ? 18.638 -12.583 4.703 1.00 59.84 265 GLU A CA 1
ATOM 2090 C C . GLU A 1 265 ? 19.696 -11.507 4.995 1.00 59.84 265 GLU A C 1
ATOM 2092 O O . GLU A 1 265 ? 20.007 -11.269 6.155 1.00 59.84 265 GLU A O 1
ATOM 2097 N N . LEU A 1 266 ? 20.241 -10.833 3.969 1.00 62.72 266 LEU A N 1
ATOM 2098 C CA . LEU A 1 266 ? 21.011 -9.609 4.177 1.00 62.72 266 LEU A CA 1
ATOM 2099 C C . LEU A 1 266 ? 20.049 -8.445 4.442 1.00 62.72 266 LEU A C 1
ATOM 2101 O O . LEU A 1 266 ? 19.267 -8.083 3.547 1.00 62.72 266 LEU A O 1
ATOM 2105 N N . PRO A 1 267 ? 20.122 -7.815 5.618 1.00 57.25 267 PRO A N 1
ATOM 2106 C CA . PRO A 1 267 ? 19.222 -6.733 5.967 1.00 57.25 267 PRO A CA 1
ATOM 2107 C C . PRO A 1 267 ? 19.455 -5.518 5.062 1.00 57.25 267 PRO A C 1
ATOM 2109 O O . PRO A 1 267 ? 20.584 -5.138 4.759 1.00 57.25 267 PRO A O 1
ATOM 2112 N N . GLY A 1 268 ? 18.367 -4.933 4.558 1.00 67.88 268 GLY A N 1
ATOM 2113 C CA . GLY A 1 268 ? 18.414 -3.782 3.643 1.00 67.88 268 GLY A CA 1
ATOM 2114 C C . GLY A 1 268 ? 18.772 -4.076 2.191 1.00 67.88 268 GLY A C 1
ATOM 2115 O O . GLY A 1 268 ? 18.570 -3.212 1.337 1.00 67.88 268 GLY A O 1
ATOM 2116 N N . SER A 1 269 ? 19.215 -5.298 1.877 1.00 77.25 269 SER A N 1
ATOM 2117 C CA . SER A 1 269 ? 19.534 -5.697 0.499 1.00 77.25 269 SER A CA 1
ATOM 2118 C C . SER A 1 269 ? 18.347 -5.491 -0.445 1.00 77.25 269 SER A C 1
ATOM 2120 O O . SER A 1 269 ? 18.514 -4.970 -1.543 1.00 77.25 269 SER A O 1
ATOM 2122 N N . LYS A 1 270 ? 17.127 -5.812 0.007 1.00 81.12 270 LYS A N 1
ATOM 2123 C CA . LYS A 1 270 ? 15.888 -5.615 -0.757 1.00 81.12 270 LYS A CA 1
ATOM 2124 C C . LYS A 1 270 ? 15.679 -4.145 -1.127 1.00 81.12 270 LYS A C 1
ATOM 2126 O O . LYS A 1 270 ? 15.390 -3.842 -2.280 1.00 81.12 270 LYS A O 1
ATOM 2131 N N . THR A 1 271 ? 15.813 -3.246 -0.156 1.00 85.62 271 THR A N 1
ATOM 2132 C CA . THR A 1 271 ? 15.578 -1.805 -0.317 1.00 85.62 271 THR A CA 1
ATOM 2133 C C . THR A 1 271 ? 16.548 -1.210 -1.337 1.00 85.62 271 THR A C 1
ATOM 2135 O O . THR A 1 271 ? 16.126 -0.501 -2.251 1.00 85.62 271 THR A O 1
ATOM 2138 N N . ILE A 1 272 ? 17.831 -1.569 -1.234 1.00 87.81 272 ILE A N 1
ATOM 2139 C CA . ILE A 1 272 ? 18.878 -1.116 -2.159 1.00 87.81 272 ILE A CA 1
ATOM 2140 C C . ILE A 1 272 ? 18.649 -1.695 -3.560 1.00 87.81 272 ILE A C 1
ATOM 2142 O O . ILE A 1 272 ? 18.651 -0.951 -4.536 1.00 87.81 272 ILE A O 1
ATOM 2146 N N . LEU A 1 273 ? 18.391 -3.001 -3.678 1.00 88.38 273 LEU A N 1
ATOM 2147 C CA . LEU A 1 273 ? 18.176 -3.647 -4.977 1.00 88.38 273 LEU A CA 1
ATOM 2148 C C . LEU A 1 273 ? 16.947 -3.098 -5.708 1.00 88.38 273 LEU A C 1
ATOM 2150 O O . LEU A 1 273 ? 17.004 -2.915 -6.921 1.00 88.38 273 LEU A O 1
ATOM 2154 N N . ILE A 1 274 ? 15.856 -2.799 -4.995 1.00 89.50 274 ILE A N 1
ATOM 2155 C CA . ILE A 1 274 ? 14.668 -2.171 -5.592 1.00 89.50 274 ILE A CA 1
ATOM 2156 C C . ILE A 1 274 ? 15.009 -0.771 -6.114 1.00 89.50 274 ILE A C 1
ATOM 2158 O O . ILE A 1 274 ? 14.648 -0.452 -7.245 1.00 89.50 274 ILE A O 1
ATOM 2162 N N . ALA A 1 275 ? 15.724 0.043 -5.331 1.00 93.25 275 ALA A N 1
ATOM 2163 C CA . ALA A 1 275 ? 16.133 1.384 -5.745 1.00 93.25 275 ALA A CA 1
ATOM 2164 C C . ALA A 1 275 ? 17.038 1.359 -6.987 1.00 93.25 275 ALA A C 1
ATOM 2166 O O . ALA A 1 275 ? 16.779 2.079 -7.951 1.00 93.25 275 ALA A O 1
ATOM 2167 N N . LEU A 1 276 ? 18.039 0.473 -6.999 1.00 94.12 276 LEU A N 1
ATOM 2168 C CA . LEU A 1 276 ? 18.930 0.283 -8.144 1.00 94.12 276 LEU A CA 1
ATOM 2169 C C . LEU A 1 276 ? 18.170 -0.222 -9.373 1.00 94.12 276 LEU A C 1
ATOM 2171 O O . LEU A 1 276 ? 18.373 0.294 -10.465 1.00 94.12 276 LEU A O 1
ATOM 2175 N N . ALA A 1 277 ? 17.266 -1.192 -9.213 1.00 93.44 277 ALA A N 1
ATOM 2176 C CA . ALA A 1 277 ? 16.481 -1.729 -10.321 1.00 93.44 277 ALA A CA 1
ATOM 2177 C C . ALA A 1 277 ? 15.563 -0.675 -10.955 1.00 93.44 277 ALA A C 1
ATOM 2179 O O . ALA A 1 277 ? 15.431 -0.645 -12.178 1.00 93.44 277 ALA A O 1
ATOM 2180 N N . TRP A 1 278 ? 14.945 0.187 -10.141 1.00 95.25 278 TRP A N 1
ATOM 2181 C CA . TRP A 1 278 ? 14.158 1.309 -10.647 1.00 95.25 278 TRP A CA 1
ATOM 2182 C C . TRP A 1 278 ? 15.041 2.316 -11.377 1.00 95.25 278 TRP A C 1
ATOM 2184 O O . TRP A 1 278 ? 14.750 2.611 -12.527 1.00 95.25 278 TRP A O 1
ATOM 2194 N N . GLY A 1 279 ? 16.144 2.769 -10.772 1.00 95.56 279 GLY A N 1
ATOM 2195 C CA . GLY A 1 279 ? 17.062 3.694 -11.442 1.00 95.56 279 GLY A CA 1
ATOM 2196 C C . GLY A 1 279 ? 17.581 3.135 -12.769 1.00 95.56 279 GLY A C 1
ATOM 2197 O O . GLY A 1 279 ? 17.536 3.805 -13.796 1.00 95.56 279 GLY A O 1
ATOM 2198 N N . MET A 1 280 ? 17.972 1.860 -12.795 1.00 95.81 280 MET A N 1
ATOM 2199 C CA . MET A 1 280 ? 18.420 1.193 -14.018 1.00 95.81 280 MET A CA 1
ATOM 2200 C C . MET A 1 280 ? 17.353 1.219 -15.119 1.00 95.81 280 MET A C 1
ATOM 2202 O O . MET A 1 280 ? 17.663 1.616 -16.238 1.00 95.81 280 MET A O 1
ATOM 2206 N N . VAL A 1 281 ? 16.106 0.829 -14.822 1.00 96.38 281 VAL A N 1
ATOM 2207 C CA . VAL A 1 281 ? 15.044 0.753 -15.843 1.00 96.38 281 VAL A CA 1
ATOM 2208 C C . VAL A 1 281 ? 14.524 2.124 -16.269 1.00 96.38 281 VAL A C 1
ATOM 2210 O O . VAL A 1 281 ? 14.215 2.312 -17.442 1.00 96.38 281 VAL A O 1
ATOM 2213 N N . THR A 1 282 ? 14.447 3.091 -15.350 1.00 96.12 282 THR A N 1
ATOM 2214 C CA . THR A 1 282 ? 13.847 4.396 -15.647 1.00 96.12 282 THR A CA 1
ATOM 2215 C C . THR A 1 282 ? 14.831 5.395 -16.232 1.00 96.12 282 THR A C 1
ATOM 2217 O O . THR A 1 282 ? 14.387 6.267 -16.973 1.00 96.12 282 THR A O 1
ATOM 2220 N N . SER A 1 283 ? 16.129 5.302 -15.914 1.00 95.06 283 SER A N 1
ATOM 2221 C CA . SER A 1 283 ? 17.124 6.281 -16.368 1.00 95.06 283 SER A CA 1
ATOM 2222 C C . SER A 1 283 ? 18.257 5.691 -17.203 1.00 95.06 283 SER A C 1
ATOM 2224 O O . SER A 1 283 ? 18.545 6.249 -18.249 1.00 95.06 283 SER A O 1
ATOM 2226 N N . ILE A 1 284 ? 18.882 4.580 -16.801 1.00 95.06 284 ILE A N 1
ATOM 2227 C CA . ILE A 1 284 ? 20.066 4.060 -17.516 1.00 95.06 284 ILE A CA 1
ATOM 2228 C C . ILE A 1 284 ? 19.671 3.354 -18.813 1.00 95.06 284 ILE A C 1
ATOM 2230 O O . ILE A 1 284 ? 20.238 3.645 -19.860 1.00 95.06 284 ILE A O 1
ATOM 2234 N N . LEU A 1 285 ? 18.692 2.447 -18.759 1.00 94.19 285 LEU A N 1
ATOM 2235 C CA . LEU A 1 285 ? 18.217 1.687 -19.919 1.00 94.19 285 LEU A CA 1
ATOM 2236 C C . LEU A 1 285 ? 17.795 2.594 -21.089 1.00 94.19 285 LEU A C 1
ATOM 2238 O O . LEU A 1 285 ? 18.254 2.339 -22.199 1.00 94.19 285 LEU A O 1
ATOM 2242 N N . PRO A 1 286 ? 17.002 3.666 -20.883 1.00 93.62 286 PRO A N 1
ATOM 2243 C CA . PRO A 1 286 ? 16.652 4.600 -21.953 1.00 93.62 286 PRO A CA 1
ATOM 2244 C C . PRO A 1 286 ? 17.838 5.282 -22.647 1.00 93.62 286 PRO A C 1
ATOM 2246 O O . PRO A 1 286 ? 17.737 5.577 -23.833 1.00 93.62 286 PRO A O 1
ATOM 2249 N N . ALA A 1 287 ? 18.941 5.515 -21.933 1.00 92.00 287 ALA A N 1
ATOM 2250 C CA . ALA A 1 287 ? 20.151 6.131 -22.479 1.00 92.00 287 ALA A CA 1
ATOM 2251 C C . ALA A 1 287 ? 21.108 5.131 -23.151 1.00 92.00 287 ALA A C 1
ATOM 2253 O O . ALA A 1 287 ? 22.096 5.537 -23.763 1.00 92.00 287 ALA A O 1
ATOM 2254 N N . LEU A 1 288 ? 20.862 3.819 -23.043 1.00 89.81 288 LEU A N 1
ATOM 2255 C CA . LEU A 1 288 ? 21.744 2.820 -23.646 1.00 89.81 288 LEU A CA 1
ATOM 2256 C C . LEU A 1 288 ? 21.724 2.919 -25.173 1.00 89.81 288 LEU A C 1
ATOM 2258 O O . LEU A 1 288 ? 20.672 2.813 -25.796 1.00 89.81 288 LEU A O 1
ATOM 2262 N N . GLY A 1 289 ? 22.913 3.028 -25.769 1.00 75.44 289 GLY A N 1
ATOM 2263 C CA . GLY A 1 289 ? 23.079 3.066 -27.224 1.00 75.44 289 GLY A CA 1
ATOM 2264 C C . GLY A 1 289 ? 22.825 4.436 -27.856 1.00 75.44 289 GLY A C 1
ATOM 2265 O O . GLY A 1 289 ? 22.737 4.514 -29.079 1.00 75.44 289 GLY A O 1
ATOM 2266 N N . HIS A 1 290 ? 22.728 5.494 -27.046 1.00 81.25 290 HIS A N 1
ATOM 2267 C CA . HIS A 1 290 ? 22.515 6.865 -27.503 1.00 81.25 290 HIS A CA 1
ATOM 2268 C C . HIS A 1 290 ? 23.512 7.836 -26.864 1.00 81.25 290 HIS A C 1
ATOM 2270 O O . HIS A 1 290 ? 23.990 7.604 -25.754 1.00 81.25 290 HIS A O 1
ATOM 2276 N N . ASP A 1 291 ? 23.788 8.945 -27.557 1.00 81.50 291 ASP A N 1
ATOM 2277 C CA . ASP A 1 291 ? 24.704 10.009 -27.118 1.00 81.50 291 ASP A CA 1
ATOM 2278 C C . ASP A 1 291 ? 24.065 10.922 -26.053 1.00 81.50 291 ASP A C 1
ATOM 2280 O O . ASP A 1 291 ? 24.106 12.150 -26.131 1.00 81.50 291 ASP A O 1
ATOM 2284 N N . SER A 1 292 ? 23.437 10.325 -25.039 1.00 87.62 292 SER A N 1
ATOM 2285 C CA . SER A 1 292 ? 22.940 11.062 -23.880 1.00 87.62 292 SER A CA 1
ATOM 2286 C C . SER A 1 292 ? 24.111 11.549 -23.025 1.00 87.62 292 SER A C 1
ATOM 2288 O O . SER A 1 292 ? 25.086 10.831 -22.788 1.00 87.62 292 SER A O 1
ATOM 2290 N N . SER A 1 293 ? 24.004 12.771 -22.501 1.00 92.00 293 SER A N 1
ATOM 2291 C CA . SER A 1 293 ? 25.019 13.328 -21.602 1.00 92.00 293 SER A CA 1
ATOM 2292 C C . SER A 1 293 ? 25.188 12.464 -20.350 1.00 92.00 293 SER A C 1
ATOM 2294 O O . SER A 1 293 ? 24.246 12.236 -19.594 1.00 92.00 293 SER A O 1
ATOM 2296 N N . PHE A 1 294 ? 26.417 12.036 -20.065 1.00 91.62 294 PHE A N 1
ATOM 2297 C CA . PHE A 1 294 ? 26.731 11.236 -18.877 1.00 91.62 294 PHE A CA 1
ATOM 2298 C C . PHE A 1 294 ? 26.221 11.874 -17.572 1.00 91.62 294 PHE A C 1
ATOM 2300 O O . PHE A 1 294 ? 25.712 11.182 -16.686 1.00 91.62 294 PHE A O 1
ATOM 2307 N N . LEU A 1 295 ? 26.301 13.207 -17.469 1.00 94.06 295 LEU A N 1
ATOM 2308 C CA . LEU A 1 295 ? 25.846 13.943 -16.292 1.00 94.06 295 LEU A CA 1
ATOM 2309 C C . LEU A 1 295 ? 24.320 13.867 -16.123 1.00 94.06 295 LEU A C 1
ATOM 2311 O O . LEU A 1 295 ? 23.847 13.711 -14.997 1.00 94.06 295 LEU A O 1
ATOM 2315 N N . SER A 1 296 ? 23.548 13.932 -17.217 1.00 93.81 296 SER A N 1
ATOM 2316 C CA . SER A 1 296 ? 22.083 13.845 -17.151 1.00 93.81 296 SER A CA 1
ATOM 2317 C C . SER A 1 296 ? 21.619 12.432 -16.790 1.00 93.81 296 SER A C 1
ATOM 2319 O O . SER A 1 296 ? 20.698 12.284 -15.980 1.00 93.81 296 SER A O 1
ATOM 2321 N N . VAL A 1 297 ? 22.302 11.399 -17.298 1.00 94.88 297 VAL A N 1
ATOM 2322 C CA . VAL A 1 297 ? 22.042 9.990 -16.956 1.00 94.88 297 VAL A CA 1
ATOM 2323 C C . VAL A 1 297 ? 22.295 9.733 -15.469 1.00 94.88 297 VAL A C 1
ATOM 2325 O O . VAL A 1 297 ? 21.430 9.176 -14.788 1.00 94.88 297 VAL A O 1
ATOM 2328 N N . ILE A 1 298 ? 23.444 10.174 -14.938 1.00 95.88 298 ILE A N 1
ATOM 2329 C CA . ILE A 1 298 ? 23.772 10.020 -13.511 1.00 95.88 298 ILE A CA 1
ATOM 2330 C C . ILE A 1 298 ? 22.801 10.798 -12.634 1.00 95.88 298 ILE A C 1
ATOM 2332 O O . ILE A 1 298 ? 22.319 10.256 -11.638 1.00 95.88 298 ILE A O 1
ATOM 2336 N N . PHE A 1 299 ? 22.490 12.045 -12.991 1.00 96.31 299 PHE A N 1
ATOM 2337 C CA . PHE A 1 299 ? 21.534 12.849 -12.236 1.00 96.31 299 PHE A CA 1
ATOM 2338 C C . PHE A 1 299 ? 20.169 12.154 -12.160 1.00 96.31 299 PHE A C 1
ATOM 2340 O O . PHE A 1 299 ? 19.632 11.963 -11.066 1.00 96.31 299 PHE A O 1
ATOM 2347 N N . CYS A 1 300 ? 19.644 11.695 -13.301 1.00 96.31 300 CYS A N 1
ATOM 2348 C CA . CYS A 1 300 ? 18.390 10.950 -13.349 1.00 96.31 300 CYS A CA 1
ATOM 2349 C C . CYS A 1 300 ? 18.467 9.656 -12.530 1.00 96.31 300 CYS A C 1
ATOM 2351 O O . CYS A 1 300 ? 17.538 9.347 -11.785 1.00 96.31 300 CYS A O 1
ATOM 2353 N N . PHE A 1 301 ? 19.570 8.913 -12.614 1.00 97.19 301 PHE A N 1
ATOM 2354 C CA . PHE A 1 301 ? 19.754 7.687 -11.841 1.00 97.19 301 PHE A CA 1
ATOM 2355 C C . PHE A 1 301 ? 19.736 7.942 -10.333 1.00 97.19 301 PHE A C 1
ATOM 2357 O O . PHE A 1 301 ? 18.977 7.297 -9.613 1.00 97.19 301 PHE A O 1
ATOM 2364 N N . LEU A 1 302 ? 20.520 8.907 -9.849 1.00 97.31 302 LEU A N 1
ATOM 2365 C CA . LEU A 1 302 ? 20.583 9.235 -8.425 1.00 97.31 302 LEU A CA 1
ATOM 2366 C C . LEU A 1 302 ? 19.246 9.771 -7.908 1.00 97.31 302 LEU A C 1
ATOM 2368 O O . LEU A 1 302 ? 18.814 9.386 -6.821 1.00 97.31 302 LEU A O 1
ATOM 2372 N N . TYR A 1 303 ? 18.565 10.609 -8.692 1.00 96.38 303 TYR A N 1
ATOM 2373 C CA . TYR A 1 303 ? 17.254 11.144 -8.335 1.00 96.38 303 TYR A CA 1
ATOM 2374 C C . TYR A 1 303 ? 16.199 10.035 -8.220 1.00 96.38 303 TYR A C 1
ATOM 2376 O O . TYR A 1 303 ? 15.516 9.912 -7.200 1.00 96.38 303 TYR A O 1
ATOM 2384 N N . THR A 1 304 ? 16.096 9.184 -9.244 1.00 96.25 304 THR A N 1
ATOM 2385 C CA . THR A 1 304 ? 15.119 8.087 -9.277 1.00 96.25 304 THR A CA 1
ATOM 2386 C C . THR A 1 304 ? 15.408 7.033 -8.213 1.00 96.25 304 THR A C 1
ATOM 2388 O O . THR A 1 304 ? 14.510 6.686 -7.440 1.00 96.25 304 THR A O 1
ATOM 2391 N N . ALA A 1 305 ? 16.658 6.576 -8.097 1.00 95.88 305 ALA A N 1
ATOM 2392 C CA . ALA A 1 305 ? 17.067 5.633 -7.063 1.00 95.88 305 ALA A CA 1
ATOM 2393 C C . ALA A 1 305 ? 16.858 6.217 -5.657 1.00 95.88 305 ALA A C 1
ATOM 2395 O O . ALA A 1 305 ? 16.348 5.518 -4.783 1.00 95.88 305 ALA A O 1
ATOM 2396 N N . GLY A 1 306 ? 17.170 7.500 -5.441 1.00 96.12 306 GLY A N 1
ATOM 2397 C CA . GLY A 1 306 ? 16.983 8.186 -4.161 1.00 96.12 306 GLY A CA 1
ATOM 2398 C C . GLY A 1 306 ? 15.518 8.261 -3.726 1.00 96.12 306 GLY A C 1
ATOM 2399 O O . GLY A 1 306 ? 15.191 7.875 -2.601 1.00 96.12 306 GLY A O 1
ATOM 2400 N N . ILE A 1 307 ? 14.614 8.676 -4.620 1.00 95.25 307 ILE A N 1
ATOM 2401 C CA . ILE A 1 307 ? 13.171 8.722 -4.325 1.00 95.25 307 ILE A CA 1
ATOM 2402 C C . ILE A 1 307 ? 12.622 7.323 -4.047 1.00 95.25 307 ILE A C 1
ATOM 2404 O O . ILE A 1 307 ? 11.872 7.126 -3.088 1.00 95.25 307 ILE A O 1
ATOM 2408 N N . VAL A 1 308 ? 12.999 6.333 -4.858 1.00 94.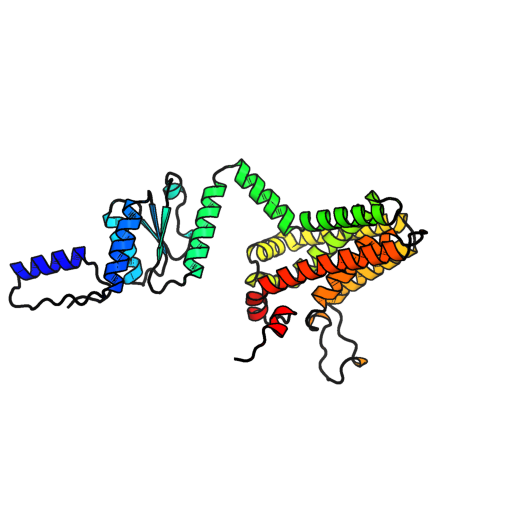62 308 VAL A N 1
ATOM 2409 C CA . VAL A 1 308 ? 12.528 4.954 -4.682 1.00 94.62 308 VAL A CA 1
ATOM 2410 C C . VAL A 1 308 ? 13.075 4.349 -3.393 1.00 94.62 308 VAL A C 1
ATOM 2412 O O . VAL A 1 308 ? 12.336 3.650 -2.694 1.00 94.62 308 VAL A O 1
ATOM 2415 N N . PHE A 1 309 ? 14.326 4.644 -3.041 1.00 93.62 309 PHE A N 1
ATOM 2416 C CA . PHE A 1 309 ? 14.924 4.241 -1.775 1.00 93.62 309 PHE A CA 1
ATOM 2417 C C . PHE A 1 309 ? 14.157 4.843 -0.598 1.00 93.62 309 PHE A C 1
ATOM 2419 O O . PHE A 1 309 ? 13.666 4.091 0.242 1.00 93.62 309 PHE A O 1
ATOM 2426 N N . ALA A 1 310 ? 13.958 6.165 -0.578 1.00 93.19 310 ALA A N 1
ATOM 2427 C CA . ALA A 1 310 ? 13.217 6.853 0.480 1.00 93.19 310 ALA A CA 1
ATOM 2428 C C . ALA A 1 310 ? 11.790 6.300 0.631 1.00 93.19 310 ALA A C 1
ATOM 2430 O O . ALA A 1 310 ? 11.353 5.971 1.735 1.00 93.19 310 ALA A O 1
ATOM 2431 N N . ARG A 1 311 ? 11.089 6.106 -0.493 1.00 92.44 311 ARG A N 1
ATOM 2432 C CA . ARG A 1 311 ? 9.752 5.501 -0.526 1.00 92.44 311 ARG A CA 1
ATOM 2433 C C . ARG A 1 311 ? 9.757 4.075 0.025 1.00 92.44 311 ARG A C 1
ATOM 2435 O O . ARG A 1 311 ? 8.857 3.711 0.774 1.00 92.44 311 ARG A O 1
ATOM 2442 N N . THR A 1 312 ? 10.748 3.263 -0.332 1.00 89.44 312 THR A N 1
ATOM 2443 C CA . THR A 1 312 ? 10.831 1.867 0.126 1.00 89.44 312 THR A CA 1
ATOM 2444 C C . THR A 1 312 ? 11.157 1.791 1.616 1.00 89.44 312 THR A C 1
ATOM 2446 O O . THR A 1 312 ? 10.472 1.070 2.334 1.00 89.44 312 THR A O 1
ATOM 2449 N N . VAL A 1 313 ? 12.106 2.600 2.100 1.00 88.19 313 VAL A N 1
ATOM 2450 C CA . VAL A 1 313 ? 12.416 2.722 3.535 1.00 88.19 313 VAL A CA 1
ATOM 2451 C C . VAL A 1 313 ? 11.179 3.141 4.325 1.00 88.19 313 VAL A C 1
ATOM 2453 O O . VAL A 1 313 ? 10.893 2.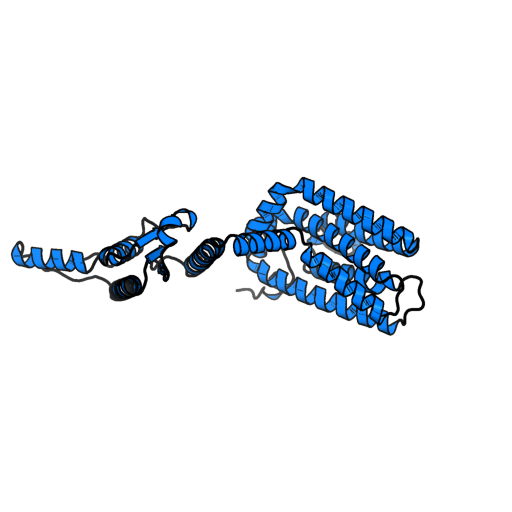548 5.359 1.00 88.19 313 VAL A O 1
ATOM 2456 N N . PHE A 1 314 ? 10.408 4.111 3.830 1.00 88.31 314 PHE A N 1
ATOM 2457 C CA . PHE A 1 314 ? 9.181 4.552 4.493 1.00 88.31 314 PHE A CA 1
ATOM 2458 C C . PHE A 1 314 ? 8.173 3.405 4.679 1.00 88.31 314 PHE A C 1
ATOM 2460 O O . PHE A 1 314 ? 7.647 3.214 5.776 1.00 88.31 314 PHE A O 1
ATOM 2467 N N . PHE A 1 315 ? 7.941 2.594 3.642 1.00 84.06 315 PHE A N 1
ATOM 2468 C CA . PHE A 1 315 ? 7.067 1.421 3.757 1.00 84.06 315 PHE A CA 1
ATOM 2469 C C . PHE A 1 315 ? 7.653 0.321 4.652 1.00 84.06 315 PHE A C 1
ATOM 2471 O O . PHE A 1 315 ? 6.895 -0.315 5.383 1.00 84.06 315 PHE A O 1
ATOM 2478 N N . ASP A 1 316 ? 8.972 0.119 4.640 1.00 83.25 316 ASP A N 1
ATOM 2479 C CA . ASP A 1 316 ? 9.634 -0.829 5.542 1.00 83.25 316 ASP A CA 1
ATOM 2480 C C . ASP A 1 316 ? 9.500 -0.384 7.018 1.00 83.25 316 ASP A C 1
ATOM 2482 O O . ASP A 1 316 ? 9.326 -1.227 7.896 1.00 83.25 316 ASP A O 1
ATOM 2486 N N . ILE A 1 317 ? 9.508 0.929 7.306 1.00 82.00 317 ILE A N 1
ATOM 2487 C CA . ILE A 1 317 ? 9.263 1.473 8.658 1.00 82.00 317 ILE A CA 1
ATOM 2488 C C . ILE A 1 317 ? 7.820 1.201 9.091 1.00 82.00 317 ILE A C 1
ATOM 2490 O O . ILE A 1 317 ? 7.589 0.754 10.213 1.00 82.00 317 ILE A O 1
ATOM 2494 N N . LEU A 1 318 ? 6.842 1.432 8.210 1.00 79.88 318 LEU A N 1
ATOM 2495 C CA . LEU A 1 318 ? 5.435 1.146 8.515 1.00 79.88 318 LEU A CA 1
ATOM 2496 C C . LEU A 1 318 ? 5.184 -0.349 8.771 1.00 79.88 318 LEU A C 1
ATOM 2498 O O . LEU A 1 318 ? 4.313 -0.697 9.564 1.00 79.88 318 LEU A O 1
ATOM 2502 N N . ALA A 1 319 ? 5.966 -1.227 8.142 1.00 76.12 319 ALA A N 1
ATOM 2503 C CA . ALA A 1 319 ? 5.873 -2.676 8.300 1.00 76.12 319 ALA A CA 1
ATOM 2504 C C . ALA A 1 319 ? 6.686 -3.233 9.486 1.00 76.12 319 ALA A C 1
ATOM 2506 O O . ALA A 1 319 ? 6.706 -4.447 9.686 1.00 76.12 319 ALA A O 1
ATOM 2507 N N . ILE A 1 320 ? 7.348 -2.389 10.292 1.00 76.75 320 ILE A N 1
ATOM 2508 C CA . ILE A 1 320 ? 8.306 -2.837 11.318 1.00 76.75 320 ILE A CA 1
ATOM 2509 C C . ILE A 1 320 ? 7.688 -3.802 12.341 1.00 76.75 320 ILE A C 1
ATOM 2511 O O . ILE A 1 320 ? 8.333 -4.759 12.766 1.00 76.75 320 ILE A O 1
ATOM 2515 N N . GLN A 1 321 ? 6.426 -3.581 12.726 1.00 67.25 321 GLN A N 1
ATOM 2516 C CA . GLN A 1 321 ? 5.755 -4.390 13.744 1.00 67.25 321 GLN A CA 1
ATOM 2517 C C . GLN A 1 321 ? 5.435 -5.799 13.236 1.00 67.25 321 GLN A C 1
ATOM 2519 O O . GLN A 1 321 ? 5.776 -6.774 13.906 1.00 67.25 321 GLN A O 1
ATOM 2524 N N . GLY A 1 322 ? 4.825 -5.933 12.055 1.00 67.19 322 GLY A N 1
ATOM 2525 C CA . GLY A 1 322 ? 4.510 -7.254 11.513 1.00 67.19 322 GLY A CA 1
ATOM 2526 C C . GLY A 1 322 ? 5.736 -7.963 10.940 1.00 67.19 322 GLY A C 1
ATOM 2527 O O . GLY A 1 322 ? 5.805 -9.187 11.028 1.00 67.19 322 GLY A O 1
ATOM 2528 N N . ASP A 1 323 ? 6.756 -7.235 10.471 1.00 70.06 323 ASP A N 1
ATOM 2529 C CA . ASP A 1 323 ? 8.054 -7.831 10.129 1.00 70.06 323 ASP A CA 1
ATOM 2530 C C . ASP A 1 323 ? 8.751 -8.419 11.369 1.00 70.06 323 ASP A C 1
ATOM 2532 O O . ASP A 1 323 ? 9.275 -9.532 11.293 1.00 70.06 323 ASP A O 1
ATOM 2536 N N . ARG A 1 324 ? 8.673 -7.755 12.534 1.00 70.50 324 ARG A N 1
ATOM 2537 C CA . ARG A 1 324 ? 9.186 -8.298 13.805 1.00 70.50 324 ARG A CA 1
ATOM 2538 C C . ARG A 1 324 ? 8.430 -9.556 14.243 1.00 70.50 324 ARG A C 1
ATOM 2540 O O . ARG A 1 324 ? 9.061 -10.516 14.672 1.00 70.50 324 ARG A O 1
ATOM 2547 N N . ILE A 1 325 ? 7.102 -9.581 14.094 1.00 67.06 325 ILE A N 1
ATOM 2548 C CA . ILE A 1 325 ? 6.268 -10.765 14.387 1.00 67.06 325 ILE A CA 1
ATOM 2549 C C . ILE A 1 325 ? 6.591 -11.923 13.427 1.00 67.06 325 ILE A C 1
ATOM 2551 O O . ILE A 1 325 ? 6.619 -13.079 13.839 1.00 67.06 325 ILE A O 1
ATOM 2555 N N . ALA A 1 326 ? 6.876 -11.620 12.158 1.00 62.53 326 ALA A N 1
ATOM 2556 C CA . ALA A 1 326 ? 7.229 -12.603 11.136 1.00 62.53 326 ALA A CA 1
ATOM 2557 C C . ALA A 1 326 ? 8.712 -13.036 11.160 1.00 62.53 326 ALA A C 1
ATOM 2559 O O . ALA A 1 326 ? 9.111 -13.845 10.319 1.00 62.53 326 ALA A O 1
ATOM 2560 N N . GLY A 1 327 ? 9.529 -12.501 12.079 1.00 65.19 327 GLY A N 1
ATOM 2561 C CA . GLY A 1 327 ? 10.959 -12.814 12.197 1.00 65.19 327 GLY A CA 1
ATOM 2562 C C . GLY A 1 327 ? 11.808 -12.322 11.019 1.00 65.19 327 GLY A C 1
ATOM 2563 O O . GLY A 1 327 ? 12.779 -12.977 10.644 1.00 65.19 327 GLY A O 1
ATOM 2564 N N . LYS A 1 328 ? 11.422 -11.211 10.383 1.00 67.19 328 LYS A N 1
ATOM 2565 C CA . LYS A 1 328 ? 12.084 -10.659 9.195 1.00 67.19 328 LYS A CA 1
ATOM 2566 C C . LYS A 1 328 ? 12.978 -9.473 9.560 1.00 67.19 328 LYS A C 1
ATOM 2568 O O . LYS A 1 328 ? 12.519 -8.514 10.171 1.00 67.19 328 LYS A O 1
ATOM 2573 N N . GLU A 1 329 ? 14.234 -9.515 9.121 1.00 64.44 329 GLU A N 1
ATOM 2574 C CA . GLU A 1 329 ? 15.210 -8.441 9.337 1.00 64.44 329 GLU A CA 1
ATOM 2575 C C . GLU A 1 329 ? 15.156 -7.404 8.195 1.00 64.44 329 GLU A C 1
ATOM 2577 O O . GLU A 1 329 ? 15.510 -7.685 7.047 1.00 64.44 329 GLU A O 1
ATOM 2582 N N . THR A 1 330 ? 14.697 -6.187 8.496 1.00 68.38 330 THR A N 1
ATOM 2583 C CA . THR A 1 330 ? 14.729 -5.009 7.611 1.00 68.38 330 THR A CA 1
ATOM 2584 C C . THR A 1 330 ? 15.645 -3.910 8.168 1.00 68.38 330 THR A C 1
ATOM 2586 O O . THR A 1 330 ? 16.071 -3.958 9.322 1.00 68.38 330 THR A O 1
ATOM 2589 N N . LEU A 1 331 ? 15.975 -2.894 7.354 1.00 66.38 331 LEU A N 1
ATOM 2590 C CA . LEU A 1 331 ? 16.802 -1.760 7.814 1.00 66.38 331 LEU A CA 1
ATOM 2591 C C . LEU A 1 331 ? 16.226 -1.086 9.073 1.00 66.38 331 LEU A C 1
ATOM 2593 O O . LEU A 1 331 ? 16.982 -0.882 10.025 1.00 66.38 331 LEU A O 1
ATOM 2597 N N . PRO A 1 332 ? 14.911 -0.790 9.145 1.00 62.28 332 PRO A N 1
ATOM 2598 C CA . PRO A 1 332 ? 14.324 -0.199 10.343 1.00 62.28 332 PRO A CA 1
ATOM 2599 C C . PRO A 1 332 ? 14.374 -1.108 11.573 1.00 62.28 332 PRO A C 1
ATOM 2601 O O . PRO A 1 332 ? 14.627 -0.608 12.667 1.00 62.28 332 PRO A O 1
ATOM 2604 N N . THR A 1 333 ? 14.173 -2.427 11.428 1.00 60.41 333 THR A N 1
ATOM 2605 C CA . THR A 1 333 ? 14.235 -3.346 12.581 1.00 60.41 333 THR A CA 1
ATOM 2606 C C . THR A 1 333 ? 15.637 -3.422 13.182 1.00 60.41 333 THR A C 1
ATOM 2608 O O . THR A 1 333 ? 15.750 -3.573 14.391 1.00 60.41 333 THR A O 1
ATOM 2611 N N . MET A 1 334 ? 16.692 -3.276 12.370 1.00 62.44 334 MET A N 1
ATOM 2612 C CA . MET A 1 334 ? 18.073 -3.236 12.867 1.00 62.44 334 MET A CA 1
ATOM 2613 C C . MET A 1 334 ? 18.430 -1.907 13.532 1.00 62.44 334 MET A C 1
ATOM 2615 O O . MET A 1 334 ? 19.021 -1.885 14.604 1.00 62.44 334 MET A O 1
ATOM 2619 N N . LEU A 1 335 ? 18.087 -0.779 12.904 1.00 63.78 335 LEU A N 1
ATOM 2620 C CA . LEU A 1 335 ? 18.417 0.543 13.453 1.00 63.78 335 LEU A CA 1
ATOM 2621 C C . LEU A 1 335 ? 17.610 0.857 14.721 1.00 63.78 335 LEU A C 1
ATOM 2623 O O . LEU A 1 335 ? 18.078 1.591 15.590 1.00 63.78 335 LEU A O 1
ATOM 2627 N N . GLY A 1 336 ? 16.408 0.286 14.839 1.00 57.59 336 GLY A N 1
ATOM 2628 C CA . GLY A 1 336 ? 15.560 0.366 16.027 1.00 57.59 336 GLY A CA 1
ATOM 2629 C C . GLY A 1 336 ? 15.986 -0.555 17.173 1.00 57.59 336 GLY A C 1
ATOM 2630 O O . GLY A 1 336 ? 15.360 -0.514 18.232 1.00 57.59 336 GLY A O 1
ATOM 2631 N N . GLU A 1 337 ? 17.037 -1.361 17.000 1.00 51.94 337 GLU A N 1
ATOM 2632 C CA . GLU A 1 337 ? 17.569 -2.290 17.999 1.00 51.94 337 GLU A CA 1
ATOM 2633 C C . GLU A 1 337 ? 18.355 -1.556 19.105 1.00 51.94 337 GLU A C 1
ATOM 2635 O O . GLU A 1 337 ? 19.494 -1.883 19.442 1.00 51.94 337 GLU A O 1
ATOM 2640 N N . LYS A 1 338 ? 17.742 -0.549 19.741 1.00 46.69 338 LYS A N 1
ATOM 2641 C CA . LYS A 1 338 ? 18.157 -0.204 21.101 1.00 46.69 338 LYS A CA 1
ATOM 2642 C C . LYS A 1 338 ? 17.699 -1.342 22.004 1.00 46.69 338 LYS A C 1
ATOM 2644 O O . LYS A 1 338 ? 16.536 -1.403 22.389 1.00 46.69 338 LYS A O 1
ATOM 2649 N N . LYS A 1 339 ? 18.647 -2.243 22.286 1.00 47.53 339 LYS A N 1
ATOM 2650 C CA . LYS A 1 339 ? 18.624 -3.219 23.381 1.00 47.53 339 LYS A CA 1
ATOM 2651 C C . LYS A 1 339 ? 17.973 -2.585 24.614 1.00 47.53 339 LYS A C 1
ATOM 2653 O O . LYS A 1 339 ? 18.578 -1.713 25.235 1.00 47.53 339 LYS A O 1
ATOM 2658 N N . SER A 1 340 ? 16.764 -3.015 24.945 1.00 35.78 340 SER A N 1
ATOM 2659 C CA . SER A 1 340 ? 16.152 -2.818 26.255 1.00 35.78 340 SER A CA 1
ATOM 2660 C C . SER A 1 340 ? 15.390 -4.061 26.645 1.00 35.78 340 SER A C 1
ATOM 2662 O O . SER A 1 340 ? 14.834 -4.719 25.733 1.00 35.78 340 SER A O 1
#

Sequence (340 aa):
MAQTTQNKTEYNQIKQWCGKNAEHYKVFDTICGSTRKRQTETRELALKNDAVIVVGGRQSGNTRRLAQVAAQTHTPAFHIEDVSELDFSQLASASSIGITAGASTPNWIIMDTLAQVKKRLFLQHPILRWIYQFMGFLLKTNLLLAAGAASLSFACCTIQDAPNPIKNSVISLCYILSMQIINNIFIITSDRYNDPERASFYTKYKIRLGVLAGFSSLCALYLGFQQGMLYFFVLLLMISLGLSYNRMKMPGFLLKTTQNRKIKELPGSKTILIALAWGMVTSILPALGHDSSFLSVIFCFLYTAGIVFARTVFFDILAIQGDRIAGKETLPTMLGEKKS

Foldseek 3Di:
DDDQQDAPVVLVVVVVVCVVPPVVDDDDDNHDPVNVVLLVVLLVLLVVWQAEEEEDDPPDSNSVNSQVSSVVNVRHGHYDPDLVPDDCVSVQPIPGYHYYYGPPDDPVRSVVSVVVNVVVNQCVPPVSVVVVVVVVVCVLLVLVVLLVLLVLLLVLCVLQVFPPSNLLSLLSSLLCSLLVLVVLLLCLVLCCQQPVPSSVVCVVCVVVSNVSSVVSLVSSLVSLVVVHDVLNVVSVVLSVCSNCQSPAFDDPVVDPDPDRDGNQQPAASVLQSQLQSSLCSRQVSSCPPHPGDPVSSVVSSCVSSVVSSVVSVVVCLSSLVSCVVVVGHYPNVVVVPPPD

Secondary structure (DSSP, 8-state):
---TT--HHHHHHHHHHHHHH-TTSPP-----HHHHHHHHHHHHHHHTSSEEEEES-TT-HHHHHHHHHHHTTTS-EEEESSGGG--TTTTTT-S-EEEEE-TTS-HHHHHHHHHHHHHHHHTTSHHHHHHHHHHHHHHHHTHHHHHHHHHHHHHHHHHTT-S-HHHHHHHHHHHHHHHHHHHHHHTHHHHHHH-HHHHHHHHHHHHHHHHHHHHHHHHHHHHHHHH-HHHHHHHHHHHHHHHHHTTPBPPTTS-SS----BGGGSTTHHHHHHHHHHHIIIIIHHHTTS---HHHHHHHHHHHHHHHHHHHHHHHHHTHHHHHHTT---HHHHHT----